Protein AF-U6Q3K2-F1 (afdb_monomer)

pLDDT: mean 89.92, std 9.71, range [46.59, 98.62]

Secondary structure (DSSP, 8-state):
---S----GGG----S-HHHHTS-HHHHHHHHS---TTS-HHHHHHHHHHHHHHSTT-HHHHHHHHHHHHHHHHHHHTTPPPPSHHHHHHHHHHHHHH-GGGHHHHHHHHHHHHTTSS--HHHHHHHHHHHTTSTTTHHHHHHHHHHTGGGGGG----SHHHHTTT-----S--TT---HHHHHHHHHS-SS-HHHHHHS-SSPPHHHH-TT--

Foldseek 3Di:
DPDPPDPPCVLDDDDPCPPVNVDDPLRVVLVPDPPDPPDALLVLLVVLLVSCVVAAQDPSSLVSLLVSLVVLVVCVVVVHDRPPLLSLLVSLLVSCLRHVNNLQSSLLSNLSSLVNDPDSVVVLVVSQVRQVPRVVSLSNLVSNCLLCVVPCVVDDDPRPVSCLLPDQDDPDDPVVPPDPVVVVCSSPDDPDDNVVSVPDDSNDDSVNRDVPPD

Solvent-accessible surface area (backbone atoms only — not comparable to full-atom values): 13110 Å² total; per-residue (Å²): 133,82,75,89,76,69,78,62,62,91,78,63,78,92,65,91,57,55,71,66,69,72,46,56,67,56,51,54,56,55,69,72,48,83,88,58,83,88,56,53,68,64,60,53,52,50,53,50,43,55,46,38,71,76,34,58,68,36,69,48,48,48,54,54,47,51,55,48,37,55,48,52,51,56,34,52,78,67,74,46,86,81,73,65,49,70,60,46,41,51,52,37,46,55,46,26,67,73,15,74,79,39,33,59,54,30,42,26,41,38,24,57,44,42,72,73,42,98,73,38,63,70,59,48,52,52,50,48,63,58,45,66,69,42,82,86,26,50,71,52,46,50,46,47,49,57,42,39,54,91,54,48,90,82,57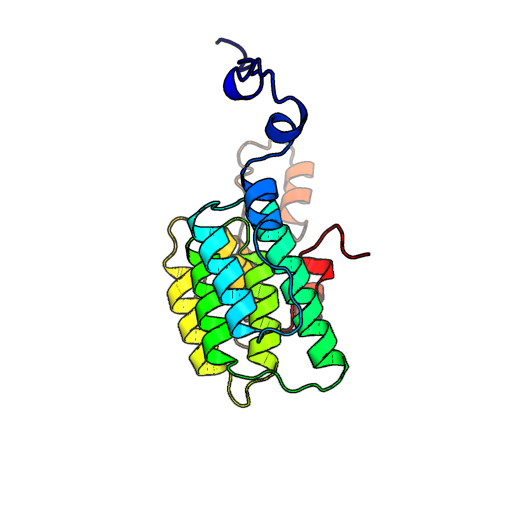,87,73,86,38,71,80,61,44,50,82,83,41,98,70,83,90,70,91,60,89,85,60,85,49,66,70,59,52,51,50,64,72,68,53,77,89,68,56,63,76,62,57,70,71,54,61,50,52,50,57,66,68,82,66,35,96,79,68,123

Sequence (214 aa):
MPFGFKLNASKTKGSQDVITQSIKKDKLAWLAIPQNNRISLQKQLLLIRQHSINYANSGSLNTALNKFDKQIERIRNKQGKVRNIEQLISIATDIAYHNPRVIPVCCAIISKLLSELDDSRHMSLLVYSKLSRISNSGFAQIWLQRMLKDNLSEFKFSEKICELNNSQISLWNYDWVNSQDMLNILKNTSIFLQAEFDRLDNIIPNNEIDPFDY

Structure (mmCIF, N/CA/C/O backbone):
data_AF-U6Q3K2-F1
#
_entry.id   AF-U6Q3K2-F1
#
loop_
_atom_site.group_PDB
_atom_site.id
_atom_site.type_symbol
_atom_site.label_atom_id
_atom_site.label_alt_id
_atom_site.label_comp_id
_atom_site.label_asym_id
_atom_site.label_entity_id
_atom_site.label_seq_id
_atom_site.pdbx_PDB_ins_code
_atom_site.Cartn_x
_atom_site.Cartn_y
_atom_site.Cartn_z
_atom_site.occupancy
_atom_site.B_iso_or_equiv
_atom_site.auth_seq_id
_atom_site.auth_comp_id
_atom_site.auth_asym_id
_atom_site.auth_atom_id
_atom_site.pdbx_PDB_model_num
ATOM 1 N N . MET A 1 1 ? -36.568 14.743 -9.889 1.00 46.59 1 MET A N 1
ATOM 2 C CA . MET A 1 1 ? -35.263 14.087 -9.652 1.00 46.59 1 MET A CA 1
ATOM 3 C C . MET A 1 1 ? -34.983 13.163 -10.829 1.00 46.59 1 MET A C 1
ATOM 5 O O . MET A 1 1 ? -35.658 12.146 -10.927 1.00 46.59 1 MET A O 1
ATOM 9 N N . PRO A 1 2 ? -34.100 13.517 -11.777 1.00 52.22 2 PRO A N 1
ATOM 10 C CA . PRO A 1 2 ? -33.770 12.610 -12.866 1.00 52.22 2 PRO A CA 1
ATOM 11 C C . PRO A 1 2 ? -32.926 11.472 -12.287 1.00 52.22 2 PRO A C 1
ATOM 13 O O . PRO A 1 2 ? -31.841 11.708 -11.758 1.00 52.22 2 PRO A O 1
ATOM 16 N N . PHE A 1 3 ? -33.458 10.250 -12.332 1.00 56.41 3 PHE A N 1
ATOM 17 C CA . PHE A 1 3 ? -32.734 9.031 -11.983 1.00 56.41 3 PHE A CA 1
ATOM 18 C C . PHE A 1 3 ? -31.392 9.032 -12.727 1.00 56.41 3 PHE A C 1
ATOM 20 O O . PHE A 1 3 ? -31.366 9.267 -13.933 1.00 56.41 3 PHE A O 1
ATOM 27 N N . GLY A 1 4 ? -30.281 8.837 -12.013 1.00 58.09 4 GLY A N 1
ATOM 28 C CA . GLY A 1 4 ? -28.898 9.011 -12.481 1.00 58.09 4 GLY A CA 1
ATOM 29 C C . GLY A 1 4 ? -28.421 8.070 -13.600 1.00 58.09 4 GLY A C 1
ATOM 30 O O . GLY A 1 4 ? -27.240 7.744 -13.663 1.00 58.09 4 GLY A O 1
ATOM 31 N N . PHE A 1 5 ? -29.297 7.647 -14.506 1.00 62.12 5 PHE A N 1
ATOM 32 C CA . PHE A 1 5 ? -29.008 6.854 -15.694 1.00 62.12 5 PHE A CA 1
ATOM 33 C C . PHE A 1 5 ? -28.502 7.733 -16.846 1.00 62.12 5 PHE A C 1
ATOM 35 O O . PHE A 1 5 ? -29.059 7.740 -17.943 1.00 62.12 5 PHE A O 1
ATOM 42 N N . LYS A 1 6 ? -27.425 8.495 -16.625 1.00 63.50 6 LYS A N 1
ATOM 43 C CA . LYS A 1 6 ? -26.702 9.089 -17.757 1.00 63.50 6 LYS A CA 1
ATOM 44 C C . LYS A 1 6 ? -25.930 7.976 -18.459 1.00 63.50 6 LYS A C 1
ATOM 46 O O . LYS A 1 6 ? -24.926 7.492 -17.934 1.00 63.50 6 LYS A O 1
ATOM 51 N N . LEU A 1 7 ? -26.383 7.589 -19.655 1.00 61.28 7 LEU A N 1
ATOM 52 C CA . LEU A 1 7 ? -25.559 6.835 -20.598 1.00 61.28 7 LEU A CA 1
ATOM 53 C C . LEU A 1 7 ? -24.245 7.596 -20.756 1.00 61.28 7 LEU A C 1
ATOM 55 O O . LEU A 1 7 ? -24.216 8.752 -21.180 1.00 61.28 7 LEU A O 1
ATOM 59 N N . ASN A 1 8 ? -23.154 6.975 -20.322 1.00 59.59 8 ASN A N 1
ATOM 60 C CA . ASN A 1 8 ? -21.868 7.639 -20.314 1.00 59.59 8 ASN A CA 1
ATOM 61 C C . ASN A 1 8 ? -21.342 7.664 -21.752 1.00 59.59 8 ASN A C 1
ATOM 63 O O . ASN A 1 8 ? -20.652 6.738 -22.165 1.00 59.59 8 ASN A O 1
ATOM 67 N N . ALA A 1 9 ? -21.687 8.707 -22.514 1.00 64.06 9 ALA A N 1
ATOM 68 C CA . ALA A 1 9 ? -21.318 8.864 -23.925 1.00 64.06 9 ALA A CA 1
ATOM 69 C C . ALA A 1 9 ? -19.798 8.775 -24.161 1.00 64.06 9 ALA A C 1
ATOM 71 O O . ALA A 1 9 ? -19.354 8.430 -25.248 1.00 64.06 9 ALA A O 1
ATOM 72 N N . SER A 1 10 ? -18.979 8.986 -23.122 1.00 64.75 10 SER A N 1
ATOM 73 C CA . SER A 1 10 ? -17.532 8.748 -23.182 1.00 64.75 10 SER A CA 1
ATOM 74 C C . SER A 1 10 ? -17.140 7.273 -23.397 1.00 64.75 10 SER A C 1
ATOM 76 O O . SER A 1 10 ? -16.013 7.012 -23.823 1.00 64.75 10 SER A O 1
ATOM 78 N N . LYS A 1 11 ? -18.056 6.325 -23.138 1.00 60.66 11 LYS A N 1
ATOM 79 C CA . LYS A 1 11 ? -17.895 4.876 -23.350 1.00 60.66 11 LYS A CA 1
ATOM 80 C C . LYS A 1 11 ? -18.354 4.398 -24.732 1.00 60.66 11 LYS A C 1
ATOM 82 O O . LYS A 1 11 ? -18.074 3.253 -25.070 1.00 60.66 11 LYS A O 1
ATOM 87 N N . THR A 1 12 ? -19.011 5.245 -25.526 1.00 67.19 12 THR A N 1
ATOM 88 C CA . THR A 1 12 ? -19.492 4.897 -26.870 1.00 67.19 12 THR A CA 1
ATOM 89 C C . THR A 1 12 ? -18.794 5.792 -27.884 1.00 67.19 12 THR A C 1
ATOM 91 O O . THR A 1 12 ? -19.098 6.976 -27.988 1.00 67.19 12 THR A O 1
ATOM 94 N N . LYS A 1 13 ? -17.824 5.244 -28.620 1.00 68.75 13 LYS A N 1
ATOM 95 C CA . LYS A 1 13 ? -17.092 5.971 -29.663 1.00 68.75 13 LYS A CA 1
ATOM 96 C C . LYS A 1 13 ? -17.096 5.152 -30.944 1.00 68.75 13 LYS A C 1
ATOM 98 O O . LYS A 1 13 ? -16.733 3.981 -30.915 1.00 68.75 13 LYS A O 1
ATOM 103 N N . GLY A 1 14 ? -17.488 5.772 -32.054 1.00 76.75 14 GLY A N 1
ATOM 104 C CA . GLY A 1 14 ? -17.249 5.210 -33.379 1.00 76.75 14 GLY A CA 1
ATOM 105 C C . GLY A 1 14 ? -15.763 5.320 -33.710 1.00 76.75 14 GLY A C 1
ATOM 106 O O . GLY A 1 14 ? -15.162 6.377 -33.518 1.00 76.75 14 GLY A O 1
ATOM 107 N N . SER A 1 15 ? -15.155 4.234 -34.172 1.00 80.25 15 SER A N 1
ATOM 108 C CA . SER A 1 15 ? -13.781 4.246 -34.663 1.00 80.25 15 SER A CA 1
ATOM 109 C C . SER A 1 15 ? -13.602 3.198 -35.745 1.00 80.25 15 SER A C 1
ATOM 111 O O . SER A 1 15 ? -14.213 2.135 -35.677 1.00 80.25 15 SER A O 1
ATOM 113 N N . GLN A 1 16 ? -12.753 3.501 -36.724 1.00 88.12 16 GLN A N 1
ATOM 114 C CA . GLN A 1 16 ? -12.320 2.516 -37.712 1.00 88.12 16 GLN A CA 1
ATOM 115 C C . GLN A 1 16 ? -11.230 1.588 -37.157 1.00 88.12 16 GLN A C 1
ATOM 117 O O . GLN A 1 16 ? -11.117 0.449 -37.597 1.00 88.12 16 GLN A O 1
ATOM 122 N N . ASP A 1 17 ? -10.487 2.030 -36.135 1.00 88.50 17 ASP A N 1
ATOM 123 C CA . ASP A 1 17 ? -9.534 1.193 -35.405 1.00 88.50 17 ASP A CA 1
ATOM 124 C C . ASP A 1 17 ? -10.210 0.568 -34.178 1.00 88.50 17 ASP A C 1
ATOM 126 O O . ASP A 1 17 ? -10.044 0.993 -33.029 1.00 88.50 17 ASP A O 1
ATOM 130 N N . VAL A 1 18 ? -11.037 -0.443 -34.449 1.00 89.19 18 VAL A N 1
ATOM 131 C CA . VAL A 1 18 ? -11.809 -1.152 -33.421 1.00 89.19 18 VAL A CA 1
ATOM 132 C C . VAL A 1 18 ? -10.886 -1.860 -32.426 1.00 89.19 18 VAL A C 1
ATOM 134 O O . VAL A 1 18 ? -11.195 -1.903 -31.236 1.00 89.19 18 VAL A O 1
ATOM 137 N N . ILE A 1 19 ? -9.737 -2.373 -32.877 1.00 89.75 19 ILE A N 1
ATOM 138 C CA . ILE A 1 19 ? -8.806 -3.137 -32.036 1.00 89.75 19 ILE A CA 1
ATOM 139 C C . ILE A 1 19 ? -8.187 -2.224 -30.975 1.00 89.75 19 ILE A C 1
ATOM 141 O O . ILE A 1 19 ? -8.342 -2.483 -29.780 1.00 89.75 19 ILE A O 1
ATOM 145 N N . THR A 1 20 ? -7.544 -1.126 -31.382 1.00 89.56 20 THR A N 1
ATOM 146 C CA . THR A 1 20 ? -6.880 -0.208 -30.445 1.00 89.56 20 THR A CA 1
ATO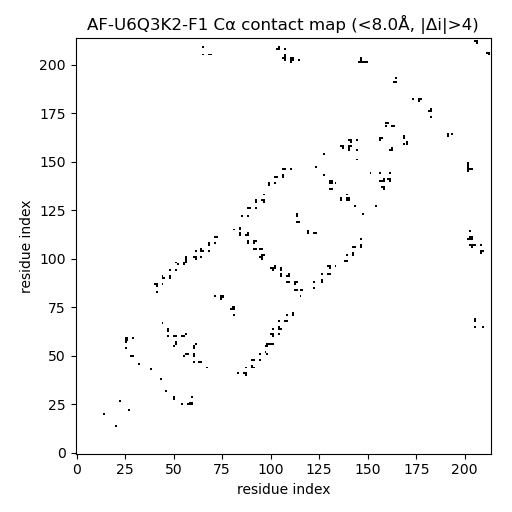M 147 C C . THR A 1 20 ? -7.882 0.444 -29.498 1.00 89.56 20 THR A C 1
ATOM 149 O O . THR A 1 20 ? -7.628 0.535 -28.297 1.00 89.56 20 THR A O 1
ATOM 152 N N . GLN A 1 21 ? -9.047 0.868 -30.003 1.00 87.19 21 GLN A N 1
ATOM 153 C CA . GLN A 1 21 ? -10.062 1.534 -29.176 1.00 87.19 21 GLN A CA 1
ATOM 154 C C . GLN A 1 21 ? -10.772 0.590 -28.199 1.00 87.19 21 GLN A C 1
ATOM 156 O O . GLN A 1 21 ? -11.330 1.055 -27.204 1.00 87.19 21 GLN A O 1
ATOM 161 N N . SER A 1 22 ? -10.719 -0.725 -28.434 1.00 88.75 22 SER A N 1
ATOM 162 C CA . SER A 1 22 ? -11.220 -1.727 -27.484 1.00 88.75 22 SER A CA 1
ATOM 163 C C . SER A 1 22 ? -10.311 -1.887 -26.258 1.00 88.75 22 SER A C 1
ATOM 165 O O . SER A 1 22 ? -10.727 -2.444 -25.239 1.00 88.75 22 SER A O 1
ATOM 167 N N . ILE A 1 23 ? -9.078 -1.376 -26.315 1.00 90.81 23 ILE A N 1
ATOM 168 C CA . ILE A 1 23 ? -8.112 -1.433 -25.218 1.00 90.81 23 ILE A CA 1
ATOM 169 C C . ILE A 1 23 ? -8.098 -0.089 -24.486 1.00 90.81 23 ILE A C 1
ATOM 171 O O . ILE A 1 23 ? -7.955 0.983 -25.071 1.00 90.81 23 ILE A O 1
ATOM 175 N N . LYS A 1 24 ? -8.206 -0.127 -23.153 1.00 90.19 24 LYS A N 1
ATOM 176 C CA . LYS A 1 24 ? -8.068 1.092 -22.345 1.00 90.19 24 LYS A CA 1
ATOM 177 C C . LYS A 1 24 ? -6.664 1.681 -22.510 1.00 90.19 24 LYS A C 1
ATOM 179 O O . LYS A 1 24 ? -5.676 0.949 -22.474 1.00 90.19 24 LYS A O 1
ATOM 184 N N . LYS A 1 25 ? -6.579 3.010 -22.609 1.00 92.88 25 LYS A N 1
ATOM 185 C CA . LYS A 1 25 ? -5.318 3.743 -22.825 1.00 92.88 25 LYS A CA 1
ATOM 186 C C . LYS A 1 25 ? -4.221 3.375 -21.823 1.00 92.88 25 LYS A C 1
ATOM 188 O O . LYS A 1 25 ? -3.075 3.209 -22.219 1.00 92.88 25 LYS A O 1
ATOM 193 N N . ASP A 1 26 ? -4.579 3.202 -20.552 1.00 94.31 26 ASP A N 1
ATOM 194 C CA . ASP A 1 26 ? -3.638 2.837 -19.491 1.00 94.31 26 ASP A CA 1
ATOM 195 C C . ASP A 1 26 ? -3.025 1.448 -19.725 1.00 94.31 26 ASP A C 1
ATOM 197 O O . ASP A 1 26 ? -1.819 1.261 -19.592 1.00 94.31 26 ASP A O 1
ATOM 201 N N . LYS A 1 27 ? -3.839 0.481 -20.163 1.00 94.94 27 LYS A N 1
ATOM 202 C CA . LYS A 1 27 ? -3.367 -0.864 -20.505 1.00 94.94 27 LYS A CA 1
ATOM 203 C C . LYS A 1 27 ? -2.462 -0.843 -21.732 1.00 94.94 27 LYS A C 1
ATOM 205 O O . LYS A 1 27 ? -1.418 -1.484 -21.713 1.00 94.94 27 LYS A O 1
ATOM 210 N N . LEU A 1 28 ? -2.840 -0.096 -22.770 1.00 94.19 28 LEU A N 1
ATOM 211 C CA . LEU A 1 28 ? -2.032 0.035 -23.983 1.00 94.19 28 LEU A CA 1
ATOM 212 C C . LEU A 1 28 ? -0.671 0.671 -23.679 1.00 94.19 28 LEU A C 1
ATOM 214 O O . LEU A 1 28 ? 0.358 0.149 -24.097 1.00 94.19 28 LEU A O 1
ATOM 218 N N . ALA A 1 29 ? -0.648 1.750 -22.896 1.00 95.06 29 ALA A N 1
ATOM 219 C CA . ALA A 1 29 ? 0.599 2.390 -22.492 1.00 95.06 29 ALA A CA 1
ATOM 220 C C . ALA A 1 29 ? 1.493 1.458 -21.664 1.00 95.06 29 ALA A C 1
ATOM 222 O O . ALA A 1 29 ? 2.700 1.418 -21.885 1.00 95.06 29 ALA A O 1
ATOM 223 N N . TRP A 1 30 ? 0.909 0.664 -20.761 1.00 94.88 30 TRP A N 1
ATOM 224 C CA . TRP A 1 30 ? 1.668 -0.322 -19.994 1.00 94.88 30 TRP A CA 1
ATOM 225 C C . TRP A 1 30 ? 2.256 -1.436 -20.875 1.00 94.88 30 TRP A C 1
ATOM 227 O O . TRP A 1 30 ? 3.389 -1.859 -20.650 1.00 94.88 30 TRP A O 1
ATOM 237 N N . LEU A 1 31 ? 1.528 -1.874 -21.911 1.00 92.50 31 LEU A N 1
ATOM 238 C CA . LEU A 1 31 ? 2.019 -2.851 -22.894 1.00 92.50 31 LEU A CA 1
ATOM 239 C C . LEU A 1 31 ? 3.222 -2.333 -23.692 1.00 92.50 31 LEU A C 1
ATOM 241 O O . LEU A 1 31 ? 4.094 -3.120 -24.051 1.00 92.50 31 LEU A O 1
ATOM 245 N N . ALA A 1 32 ? 3.287 -1.025 -23.951 1.00 90.38 32 ALA A N 1
ATOM 246 C CA . ALA A 1 32 ? 4.405 -0.409 -24.664 1.00 90.38 32 ALA A CA 1
ATOM 247 C C . ALA A 1 32 ? 5.695 -0.330 -23.822 1.00 90.38 32 ALA A C 1
ATOM 249 O O . ALA A 1 32 ? 6.781 -0.156 -24.375 1.00 90.38 32 ALA A O 1
ATOM 250 N N . ILE A 1 33 ? 5.602 -0.454 -22.493 1.00 88.25 33 ILE A N 1
ATOM 251 C CA . ILE A 1 33 ? 6.763 -0.412 -21.598 1.00 88.25 33 ILE A CA 1
ATOM 252 C C . ILE A 1 33 ? 7.464 -1.780 -21.610 1.00 88.25 33 ILE A C 1
ATOM 254 O O . ILE A 1 33 ? 6.829 -2.786 -21.281 1.00 88.25 33 ILE A O 1
ATOM 258 N N . PRO A 1 34 ? 8.778 -1.852 -21.915 1.00 82.12 34 PRO A N 1
ATOM 259 C CA . PRO A 1 34 ? 9.512 -3.113 -21.933 1.00 82.12 34 PRO A CA 1
ATOM 260 C C . PRO A 1 34 ? 9.483 -3.823 -20.573 1.00 82.12 34 PRO A C 1
ATOM 262 O O . PRO A 1 34 ? 10.133 -3.401 -19.616 1.00 82.12 34 PRO A O 1
ATOM 265 N N . GLN A 1 35 ? 8.779 -4.953 -20.504 1.00 75.56 35 GLN A N 1
ATOM 266 C CA . GLN A 1 35 ? 8.650 -5.791 -19.305 1.00 75.56 35 GLN A CA 1
ATOM 267 C C . GLN A 1 35 ? 9.874 -6.709 -19.121 1.00 75.56 35 GLN A C 1
ATOM 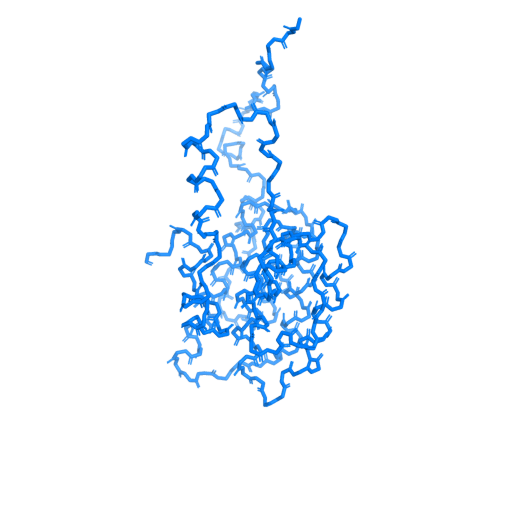269 O O . GLN A 1 35 ? 9.748 -7.921 -18.949 1.00 75.56 35 GLN A O 1
ATOM 274 N N . ASN A 1 36 ? 11.081 -6.149 -19.239 1.00 75.88 36 ASN A N 1
ATOM 275 C CA . ASN A 1 36 ? 12.321 -6.916 -19.226 1.00 75.88 36 ASN A CA 1
ATOM 276 C C . ASN A 1 36 ? 12.812 -7.166 -17.792 1.00 75.88 36 ASN A C 1
ATOM 278 O O . ASN A 1 36 ? 13.333 -6.263 -17.139 1.00 75.88 36 ASN A O 1
ATOM 282 N N . ASN A 1 37 ? 12.749 -8.422 -17.347 1.00 70.75 37 ASN A N 1
ATOM 283 C CA . ASN A 1 37 ? 13.217 -8.840 -16.020 1.00 70.75 37 ASN A CA 1
ATOM 284 C C . ASN A 1 37 ? 14.739 -8.684 -15.812 1.00 70.75 37 ASN A C 1
ATOM 286 O O . ASN A 1 37 ? 15.212 -8.847 -14.693 1.00 70.75 37 ASN A O 1
ATOM 290 N N . ARG A 1 38 ? 15.520 -8.368 -16.859 1.00 81.19 38 ARG A N 1
ATOM 291 C CA . ARG A 1 38 ? 16.973 -8.125 -16.762 1.00 81.19 38 ARG A CA 1
ATOM 292 C C . ARG A 1 38 ? 17.330 -6.748 -16.196 1.00 81.19 38 ARG A C 1
ATOM 294 O O . ARG A 1 38 ? 18.504 -6.492 -15.944 1.00 81.19 38 ARG A O 1
ATOM 301 N N . ILE A 1 39 ? 16.363 -5.844 -16.032 1.00 89.88 39 ILE A N 1
ATOM 302 C CA . ILE A 1 39 ? 16.615 -4.524 -15.439 1.00 89.88 39 ILE A CA 1
ATOM 303 C C . ILE A 1 39 ? 16.467 -4.570 -13.913 1.00 89.88 39 ILE A C 1
ATOM 305 O O . ILE A 1 39 ? 15.692 -5.368 -13.389 1.00 89.88 39 ILE A O 1
ATOM 309 N N . SER A 1 40 ? 17.191 -3.702 -13.199 1.00 93.00 40 SER A N 1
ATOM 310 C CA . SER A 1 40 ? 17.171 -3.6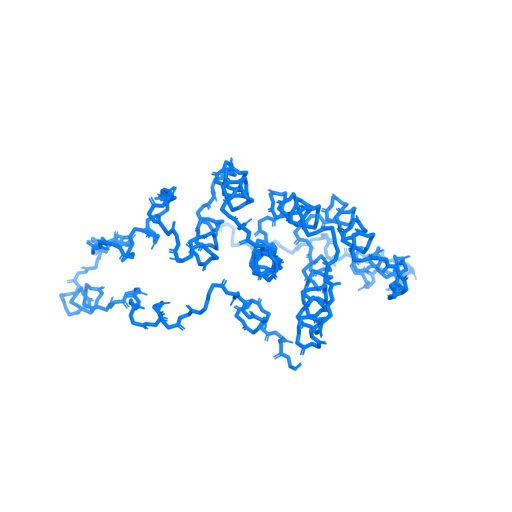55 -11.730 1.00 93.00 40 SER A CA 1
ATOM 311 C C . SER A 1 40 ? 15.783 -3.328 -11.168 1.00 93.00 40 SER A C 1
ATOM 313 O O . SER A 1 40 ? 15.019 -2.595 -11.797 1.00 93.00 40 SER A O 1
ATOM 315 N N . LEU A 1 41 ? 15.487 -3.799 -9.949 1.00 95.12 41 LEU A N 1
ATOM 316 C CA . LEU A 1 41 ? 14.234 -3.500 -9.234 1.00 95.12 41 LEU A CA 1
ATOM 317 C C . LEU A 1 41 ? 13.943 -1.996 -9.186 1.00 95.12 41 LEU A C 1
ATOM 319 O O . LEU A 1 41 ? 12.827 -1.570 -9.455 1.00 95.12 41 LEU A O 1
ATOM 323 N N . GLN A 1 42 ? 14.971 -1.183 -8.931 1.00 95.69 42 GLN A N 1
ATOM 324 C CA . GLN A 1 42 ? 14.850 0.273 -8.919 1.00 95.69 42 GLN A CA 1
ATOM 325 C C . GLN A 1 42 ? 14.394 0.819 -10.277 1.00 95.69 42 GLN A C 1
ATOM 327 O O . GLN A 1 42 ? 13.492 1.649 -10.331 1.00 95.69 42 GLN A O 1
ATOM 332 N N . LYS A 1 43 ? 14.971 0.336 -11.386 1.00 94.88 43 LYS A N 1
ATOM 333 C CA . LYS A 1 43 ? 14.567 0.768 -12.730 1.00 94.88 43 LYS A CA 1
ATOM 334 C C . LYS A 1 43 ? 13.148 0.304 -13.064 1.00 94.88 43 LYS A C 1
ATOM 336 O O . LYS A 1 43 ? 12.395 1.076 -13.646 1.00 94.88 43 LYS A O 1
ATOM 341 N N . GLN A 1 44 ? 12.772 -0.916 -12.672 1.00 95.44 44 GLN A N 1
ATOM 342 C CA . GLN A 1 44 ? 11.400 -1.415 -12.827 1.00 95.44 44 GLN A CA 1
ATOM 343 C C . GLN A 1 44 ? 10.409 -0.517 -12.081 1.00 95.44 44 GLN A C 1
ATOM 345 O O . GLN A 1 44 ? 9.442 -0.041 -12.671 1.00 95.44 44 GLN A O 1
ATOM 350 N N . LEU A 1 45 ? 10.686 -0.212 -10.812 1.00 96.94 45 LEU A N 1
ATOM 351 C CA . LEU A 1 45 ? 9.807 0.607 -9.988 1.00 96.94 45 LEU A CA 1
ATOM 352 C C . LEU A 1 45 ? 9.738 2.067 -10.473 1.00 96.94 45 LEU A C 1
ATOM 354 O O . LEU A 1 45 ? 8.671 2.671 -10.428 1.00 96.94 45 LEU A O 1
ATOM 358 N N . LEU A 1 46 ? 10.825 2.621 -11.027 1.00 97.12 46 LEU A N 1
ATOM 359 C CA . LEU A 1 46 ? 10.812 3.933 -11.691 1.00 97.12 46 LEU A CA 1
ATOM 360 C C . LEU A 1 46 ? 9.927 3.954 -12.947 1.00 97.12 46 LEU A C 1
ATOM 362 O O . LEU A 1 46 ? 9.231 4.942 -13.178 1.00 97.12 46 LEU A O 1
ATOM 366 N N . LEU A 1 47 ? 9.906 2.878 -13.741 1.00 96.31 47 LEU A N 1
ATOM 367 C CA . LEU A 1 47 ? 8.984 2.761 -14.878 1.00 96.31 47 LEU A CA 1
ATOM 368 C C . LEU A 1 47 ? 7.526 2.698 -14.405 1.00 96.31 47 LEU A C 1
ATOM 370 O O . LEU A 1 47 ? 6.667 3.366 -14.981 1.00 96.31 47 LEU A O 1
ATOM 374 N N . ILE A 1 48 ? 7.254 1.953 -13.327 1.00 97.31 48 ILE A N 1
ATOM 375 C CA . ILE A 1 48 ? 5.927 1.910 -12.694 1.00 97.31 48 ILE A CA 1
ATOM 376 C C . ILE A 1 48 ? 5.531 3.302 -12.188 1.00 97.31 48 ILE A C 1
ATOM 378 O O . ILE A 1 48 ? 4.408 3.741 -12.425 1.00 97.31 48 ILE A O 1
ATOM 382 N N . ARG A 1 49 ? 6.454 4.033 -11.554 1.00 97.88 49 ARG A N 1
ATOM 383 C CA . ARG A 1 49 ? 6.235 5.416 -11.116 1.00 97.88 49 ARG A CA 1
ATOM 384 C C . ARG A 1 49 ? 5.916 6.345 -12.287 1.00 97.88 49 ARG A C 1
ATOM 386 O O . ARG A 1 49 ? 4.984 7.135 -12.208 1.00 97.88 49 ARG A O 1
ATOM 393 N N . GLN A 1 50 ? 6.649 6.257 -13.395 1.00 97.38 50 GLN A N 1
ATOM 394 C CA . GLN A 1 50 ? 6.343 7.076 -14.569 1.00 97.38 50 GLN A CA 1
ATOM 395 C C . GLN A 1 50 ? 4.947 6.759 -15.127 1.00 97.38 50 GLN A C 1
ATOM 397 O O . GLN A 1 50 ? 4.212 7.663 -15.529 1.00 97.38 50 GLN A O 1
ATOM 402 N N . HIS A 1 51 ? 4.558 5.482 -15.117 1.00 97.44 51 HIS A N 1
ATOM 403 C CA . HIS A 1 51 ? 3.210 5.064 -15.492 1.00 97.44 51 HIS A CA 1
ATOM 404 C C . HIS A 1 51 ? 2.145 5.596 -14.526 1.00 97.44 51 HIS A C 1
ATOM 406 O O . HIS A 1 51 ? 1.089 6.028 -14.980 1.00 97.44 51 HIS A O 1
ATOM 412 N N . SER A 1 52 ? 2.423 5.632 -13.217 1.00 97.56 52 SER A N 1
ATOM 413 C CA . SER A 1 52 ? 1.490 6.154 -12.208 1.00 97.56 52 SER A CA 1
ATOM 414 C C . SER A 1 52 ? 1.224 7.651 -12.363 1.00 97.56 52 SER A C 1
ATOM 416 O O . SER A 1 52 ? 0.100 8.090 -12.141 1.00 97.56 52 SER A O 1
ATOM 418 N N . ILE A 1 53 ? 2.221 8.418 -12.812 1.00 97.50 53 ILE A N 1
ATOM 419 C CA . ILE A 1 53 ? 2.069 9.844 -13.136 1.00 97.50 53 ILE A CA 1
ATOM 420 C C . ILE A 1 53 ? 1.153 10.025 -14.351 1.00 97.50 53 ILE A C 1
ATOM 422 O O . ILE A 1 53 ? 0.257 10.865 -14.338 1.00 97.50 53 ILE A O 1
ATOM 426 N N . ASN A 1 54 ? 1.351 9.220 -15.397 1.00 96.94 54 ASN A N 1
ATOM 427 C CA . ASN A 1 54 ? 0.590 9.337 -16.642 1.00 96.94 54 ASN A CA 1
ATOM 428 C C . ASN A 1 54 ? -0.842 8.779 -16.522 1.00 96.94 54 ASN A C 1
ATOM 430 O O . ASN A 1 54 ? -1.759 9.264 -17.185 1.00 96.94 54 ASN A O 1
ATOM 434 N N . TYR A 1 55 ? -1.033 7.749 -15.694 1.00 96.44 55 TYR A N 1
ATOM 435 C CA . TYR A 1 55 ? -2.281 7.001 -15.538 1.00 96.44 55 TYR A CA 1
ATOM 436 C C . TYR A 1 55 ? -2.590 6.755 -14.057 1.00 96.44 55 TYR A C 1
ATOM 438 O O . TYR A 1 55 ? -2.598 5.612 -13.579 1.00 96.44 55 TYR A O 1
ATOM 446 N N . ALA A 1 56 ? -2.866 7.842 -13.337 1.00 95.12 56 ALA A N 1
ATOM 447 C CA . ALA A 1 56 ? -3.134 7.810 -11.906 1.00 95.12 56 ALA A CA 1
ATOM 448 C C . ALA A 1 56 ? -4.349 6.936 -11.543 1.00 95.12 56 ALA A C 1
ATOM 450 O O . ALA A 1 56 ? -5.362 6.923 -12.247 1.00 95.12 56 ALA A O 1
ATOM 451 N N . ASN A 1 57 ? -4.251 6.200 -10.431 1.00 92.50 57 ASN A N 1
ATOM 452 C CA . ASN A 1 57 ? -5.286 5.288 -9.912 1.00 92.50 57 ASN A CA 1
ATOM 453 C C . ASN A 1 57 ? -5.831 4.272 -10.947 1.00 92.50 57 ASN A C 1
ATOM 455 O O . ASN A 1 57 ? -6.957 3.769 -10.821 1.00 92.50 57 ASN A O 1
ATOM 459 N N . SER A 1 58 ? -5.047 3.970 -11.987 1.00 95.19 58 SER A N 1
ATOM 460 C CA . SER A 1 58 ? -5.435 3.052 -13.055 1.00 95.19 58 SER A CA 1
ATOM 461 C C . SER A 1 58 ? -5.358 1.586 -12.622 1.00 95.19 58 SER A C 1
ATOM 463 O O . SER A 1 58 ? -4.647 1.213 -11.688 1.00 95.19 58 SER A O 1
ATOM 465 N N . GLY A 1 59 ? -6.105 0.725 -13.318 1.00 93.62 59 GLY A N 1
ATOM 466 C CA . GLY A 1 59 ? -6.052 -0.717 -13.069 1.00 93.62 59 GLY A CA 1
ATOM 467 C C . GLY A 1 59 ? -4.712 -1.322 -13.487 1.00 93.62 59 GLY A C 1
ATOM 468 O O . GLY A 1 59 ? -4.187 -2.173 -12.778 1.00 93.62 59 GLY A O 1
ATOM 469 N N . SER A 1 60 ? -4.135 -0.846 -14.597 1.00 95.38 60 SER A N 1
ATOM 470 C CA . SER A 1 60 ? -2.805 -1.277 -15.052 1.00 95.38 60 SER A CA 1
ATOM 471 C C . SER A 1 60 ? -1.699 -0.952 -14.045 1.00 95.38 60 SER A C 1
ATOM 473 O O . SER A 1 60 ? -0.813 -1.783 -13.858 1.00 95.38 60 SER A O 1
ATOM 475 N N . LEU A 1 61 ? -1.779 0.186 -13.343 1.00 97.12 61 LEU A N 1
ATOM 476 C CA . LEU A 1 61 ? -0.858 0.509 -12.250 1.00 97.12 61 LEU A CA 1
ATOM 477 C C . LEU A 1 61 ? -0.940 -0.519 -11.113 1.00 97.12 61 LEU A C 1
ATOM 479 O O . LEU A 1 61 ? 0.091 -1.023 -10.675 1.00 97.12 61 LEU A O 1
ATOM 483 N N . ASN A 1 62 ? -2.153 -0.866 -10.668 1.00 95.81 62 ASN A N 1
ATOM 484 C CA . ASN A 1 62 ? -2.341 -1.860 -9.608 1.00 95.81 62 ASN A CA 1
ATOM 485 C C . ASN A 1 62 ? -1.780 -3.231 -10.015 1.00 95.81 62 ASN A C 1
ATOM 487 O O . ASN A 1 62 ? -1.054 -3.860 -9.255 1.00 95.81 62 ASN A O 1
ATOM 491 N N . THR A 1 63 ? -2.048 -3.665 -11.252 1.00 94.50 63 THR A N 1
ATOM 492 C CA . THR A 1 63 ? -1.492 -4.912 -11.797 1.00 94.50 63 THR A CA 1
ATOM 493 C C . THR A 1 63 ? 0.038 -4.885 -11.852 1.00 94.50 63 THR A C 1
ATOM 495 O O . THR A 1 63 ? 0.681 -5.880 -11.519 1.00 94.50 63 THR A O 1
ATOM 498 N N . ALA A 1 64 ? 0.635 -3.761 -12.259 1.00 95.44 64 ALA A N 1
ATOM 499 C CA . ALA A 1 64 ? 2.085 -3.606 -12.314 1.00 95.44 64 ALA A CA 1
ATOM 500 C C . ALA A 1 64 ? 2.728 -3.697 -10.920 1.00 95.44 64 ALA A C 1
ATOM 502 O O . ALA A 1 64 ? 3.727 -4.397 -10.753 1.00 95.44 64 ALA A O 1
ATOM 503 N N . LEU A 1 65 ? 2.127 -3.041 -9.922 1.00 97.19 65 LEU A N 1
ATOM 504 C CA . LEU A 1 65 ? 2.587 -3.080 -8.534 1.00 97.19 65 LEU A CA 1
ATOM 505 C C . LEU A 1 65 ? 2.412 -4.467 -7.908 1.00 97.19 65 LEU A C 1
ATOM 507 O O . LEU A 1 65 ? 3.368 -4.956 -7.322 1.00 97.19 65 LEU A O 1
ATOM 511 N N . ASN A 1 66 ? 1.277 -5.150 -8.105 1.00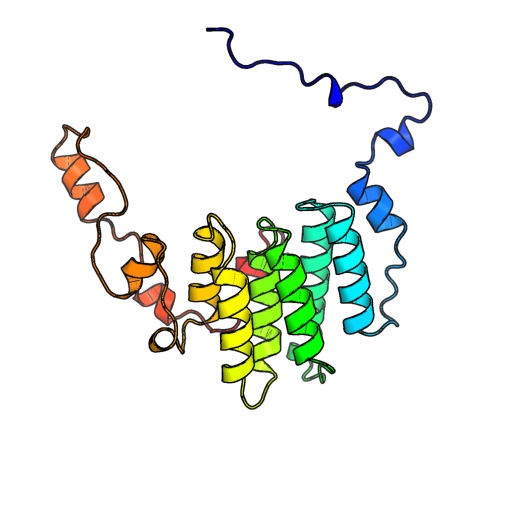 96.44 66 ASN A N 1
ATOM 512 C CA . ASN A 1 66 ? 1.089 -6.522 -7.607 1.00 96.44 66 ASN A CA 1
ATOM 513 C C . ASN A 1 66 ? 2.135 -7.478 -8.199 1.00 96.44 66 ASN A C 1
ATOM 515 O O . ASN A 1 66 ? 2.693 -8.319 -7.498 1.00 96.44 66 ASN A O 1
ATOM 519 N N . LYS A 1 67 ? 2.459 -7.339 -9.493 1.00 94.62 67 LYS A N 1
ATOM 520 C CA . LYS A 1 67 ? 3.518 -8.141 -10.125 1.00 94.62 67 LYS A CA 1
ATOM 521 C C . LYS A 1 67 ? 4.894 -7.850 -9.516 1.00 94.62 67 LYS A C 1
ATOM 523 O O . LYS A 1 67 ? 5.671 -8.785 -9.322 1.00 94.62 67 LYS A O 1
ATOM 528 N N . PHE A 1 68 ? 5.189 -6.579 -9.240 1.00 95.88 68 PHE A N 1
ATOM 529 C CA . PHE A 1 68 ? 6.427 -6.164 -8.583 1.00 95.88 68 PHE A CA 1
ATOM 530 C C . PHE A 1 68 ? 6.509 -6.694 -7.144 1.00 95.88 68 PHE A C 1
ATOM 532 O O . PHE A 1 68 ? 7.535 -7.240 -6.754 1.00 95.88 68 PHE A O 1
ATOM 539 N N . ASP A 1 69 ? 5.415 -6.626 -6.390 1.00 96.75 69 ASP A N 1
ATOM 540 C CA . ASP A 1 69 ? 5.313 -7.152 -5.029 1.00 96.75 69 ASP A CA 1
ATOM 541 C C . ASP A 1 69 ? 5.587 -8.666 -4.980 1.00 96.75 69 ASP A C 1
ATOM 543 O O . ASP A 1 69 ? 6.497 -9.109 -4.278 1.00 96.75 69 ASP A O 1
ATOM 547 N N . LYS A 1 70 ? 4.937 -9.449 -5.858 1.00 94.88 70 LYS A N 1
ATOM 548 C CA . LYS A 1 70 ? 5.209 -10.893 -6.025 1.00 94.88 70 LYS A CA 1
ATOM 549 C C . LYS A 1 70 ? 6.666 -11.175 -6.401 1.00 94.88 70 LYS A C 1
ATOM 551 O O . LYS A 1 70 ? 7.214 -12.229 -6.088 1.00 94.88 70 LYS A O 1
ATOM 556 N N . GLN A 1 71 ? 7.318 -10.277 -7.138 1.00 94.62 71 GLN A N 1
ATOM 557 C CA . GLN A 1 71 ? 8.733 -10.423 -7.477 1.00 94.62 71 GLN A CA 1
ATOM 558 C C . GLN A 1 71 ? 9.637 -10.182 -6.264 1.00 94.62 71 GLN A C 1
ATOM 560 O O . GLN A 1 71 ? 10.581 -10.951 -6.080 1.00 94.62 71 GLN A O 1
ATOM 565 N N . ILE A 1 72 ? 9.350 -9.168 -5.441 1.00 95.62 72 ILE A N 1
ATOM 566 C CA . ILE A 1 72 ? 10.058 -8.929 -4.176 1.00 95.62 72 ILE A CA 1
ATOM 567 C C . ILE A 1 72 ? 9.904 -10.140 -3.256 1.00 95.62 72 ILE A C 1
ATOM 569 O O . ILE A 1 72 ? 10.907 -10.674 -2.788 1.00 95.62 72 ILE A O 1
ATOM 573 N N . GLU A 1 73 ? 8.682 -10.637 -3.077 1.00 94.44 73 GLU A N 1
ATOM 574 C CA . GLU A 1 73 ? 8.405 -11.818 -2.257 1.00 94.44 73 GLU A CA 1
ATOM 575 C C . GLU A 1 73 ? 9.201 -13.050 -2.717 1.00 94.44 73 GLU A C 1
ATOM 577 O O . GLU A 1 73 ? 9.885 -13.690 -1.921 1.00 94.44 73 GLU A O 1
ATOM 582 N N . ARG A 1 74 ? 9.223 -13.338 -4.026 1.00 94.31 74 ARG A N 1
ATOM 583 C CA . ARG A 1 74 ? 10.023 -14.446 -4.581 1.00 94.31 74 ARG A CA 1
ATOM 584 C C . ARG A 1 74 ? 11.522 -14.299 -4.333 1.00 94.31 74 ARG A C 1
ATOM 586 O O . ARG A 1 74 ? 12.198 -15.313 -4.176 1.00 94.31 74 ARG A O 1
ATOM 593 N N . ILE A 1 75 ? 12.058 -13.078 -4.370 1.00 94.31 75 ILE A N 1
ATOM 594 C CA . ILE A 1 75 ? 13.478 -12.825 -4.083 1.00 94.31 75 ILE A CA 1
ATOM 595 C C . ILE A 1 75 ? 13.758 -13.124 -2.609 1.00 94.31 75 ILE A C 1
ATOM 597 O O . ILE A 1 75 ? 14.689 -13.874 -2.322 1.00 94.31 75 ILE A O 1
ATOM 601 N N . ARG A 1 76 ? 12.911 -12.622 -1.704 1.00 92.94 76 ARG A N 1
ATOM 602 C CA . ARG A 1 76 ? 13.020 -12.841 -0.255 1.00 92.94 76 ARG A CA 1
ATOM 603 C C . ARG A 1 76 ? 12.921 -14.319 0.119 1.00 92.94 76 ARG A C 1
ATOM 605 O O . ARG A 1 76 ? 13.796 -14.834 0.805 1.00 92.94 76 ARG A O 1
ATOM 612 N N . ASN A 1 77 ? 11.940 -15.038 -0.428 1.00 92.56 77 ASN A N 1
ATOM 613 C CA . ASN A 1 77 ? 11.751 -16.473 -0.170 1.00 92.56 77 ASN A CA 1
ATOM 614 C C . ASN A 1 77 ? 12.940 -17.327 -0.640 1.00 92.56 77 ASN A C 1
ATOM 616 O O . ASN A 1 77 ? 13.170 -18.415 -0.123 1.00 92.56 77 ASN A O 1
ATOM 620 N N . LYS A 1 78 ? 13.715 -16.834 -1.613 1.00 94.19 78 LYS A N 1
ATOM 621 C CA . LYS A 1 78 ? 14.959 -17.462 -2.085 1.00 94.19 78 LYS A CA 1
ATOM 622 C C . LYS A 1 78 ? 16.210 -16.948 -1.365 1.00 94.19 78 LYS A C 1
ATOM 624 O O . LYS A 1 78 ? 17.311 -17.228 -1.829 1.00 94.19 78 LYS A O 1
ATOM 629 N N . GLN A 1 79 ? 16.051 -16.175 -0.287 1.00 87.81 79 GLN A N 1
ATOM 630 C CA . GLN A 1 79 ? 17.136 -15.516 0.451 1.00 87.81 79 GLN A CA 1
ATOM 631 C C . GLN A 1 79 ? 18.021 -14.636 -0.455 1.00 87.81 79 GLN A C 1
ATOM 633 O O . GLN A 1 79 ? 19.223 -14.475 -0.246 1.00 87.81 79 GLN A O 1
ATOM 638 N N . GLY A 1 80 ? 17.431 -14.080 -1.516 1.00 86.38 80 GLY A N 1
ATOM 639 C CA . GLY A 1 80 ? 18.113 -13.181 -2.434 1.00 86.38 80 GLY A CA 1
ATOM 640 C C . GLY A 1 80 ? 18.238 -11.778 -1.846 1.00 86.38 80 GLY A C 1
ATOM 641 O O . GLY A 1 80 ? 17.313 -11.265 -1.227 1.00 86.38 80 GLY A O 1
ATOM 642 N N . LYS A 1 81 ? 19.371 -11.113 -2.094 1.00 86.12 81 LYS A N 1
ATOM 643 C CA . LYS A 1 81 ? 19.611 -9.758 -1.584 1.00 86.12 81 LYS A CA 1
ATOM 644 C C . LYS A 1 81 ? 18.876 -8.702 -2.411 1.00 86.12 81 LYS A C 1
ATOM 646 O O . LYS A 1 81 ? 19.203 -8.488 -3.584 1.00 86.12 81 LYS A O 1
ATOM 651 N N . VAL A 1 82 ? 17.955 -7.976 -1.781 1.00 91.81 82 VAL A N 1
ATOM 652 C CA . VAL A 1 82 ? 17.389 -6.741 -2.340 1.00 91.81 82 VAL A CA 1
ATOM 653 C C . VAL A 1 82 ? 18.402 -5.610 -2.149 1.00 91.81 82 VAL A C 1
ATOM 655 O O . VAL A 1 82 ? 18.932 -5.397 -1.063 1.00 91.81 82 VAL A O 1
ATOM 658 N N . ARG A 1 83 ? 18.727 -4.894 -3.228 1.00 92.25 83 ARG A N 1
ATOM 659 C CA . ARG A 1 83 ? 19.627 -3.729 -3.189 1.00 92.25 83 ARG A CA 1
ATOM 660 C C . ARG A 1 83 ? 18.815 -2.444 -3.250 1.00 92.25 83 ARG A C 1
ATOM 662 O O . ARG A 1 83 ? 17.734 -2.437 -3.835 1.00 92.25 83 ARG A O 1
ATOM 669 N N . ASN A 1 84 ? 19.394 -1.357 -2.744 1.00 95.00 84 ASN A N 1
ATOM 670 C CA . ASN A 1 84 ? 18.818 -0.012 -2.814 1.00 95.00 84 ASN A CA 1
ATOM 671 C C . ASN A 1 84 ? 17.437 0.075 -2.132 1.00 95.00 84 ASN A C 1
ATOM 673 O O . ASN A 1 84 ? 16.499 0.663 -2.671 1.00 95.00 84 ASN A O 1
ATOM 677 N N . ILE A 1 85 ? 17.302 -0.573 -0.969 1.00 97.25 85 ILE A N 1
ATOM 678 C CA . ILE A 1 85 ? 16.030 -0.748 -0.254 1.00 97.25 85 ILE A CA 1
ATOM 679 C C . ILE A 1 85 ? 15.391 0.608 0.074 1.00 97.25 85 ILE A C 1
ATOM 681 O O . ILE A 1 85 ? 14.225 0.826 -0.243 1.00 97.25 85 ILE A O 1
ATOM 685 N N . GLU A 1 86 ? 16.161 1.555 0.612 1.00 97.62 86 GLU A N 1
ATOM 686 C CA . GLU A 1 86 ? 15.671 2.900 0.942 1.00 97.62 86 GLU A CA 1
ATOM 687 C C . GLU A 1 86 ? 15.141 3.646 -0.291 1.00 97.62 86 GLU A C 1
ATOM 689 O O . GLU A 1 86 ? 14.093 4.293 -0.234 1.00 97.62 86 GLU A O 1
ATOM 694 N N . GLN A 1 87 ? 15.817 3.517 -1.441 1.00 97.94 87 GLN A N 1
ATOM 695 C CA . GLN A 1 87 ? 15.355 4.121 -2.691 1.00 97.94 87 GLN A CA 1
ATOM 696 C C . GLN A 1 87 ? 14.053 3.469 -3.171 1.00 97.94 87 GLN A C 1
ATOM 698 O O . GLN A 1 87 ? 13.160 4.171 -3.643 1.00 97.94 87 GLN A O 1
ATOM 703 N N . LEU A 1 88 ? 13.920 2.146 -3.037 1.00 98.56 88 LEU A N 1
ATOM 704 C CA . LEU A 1 88 ? 12.685 1.435 -3.374 1.00 98.56 88 LEU A CA 1
ATOM 705 C C . LEU A 1 88 ? 11.521 1.878 -2.478 1.00 98.56 88 LEU A C 1
ATOM 707 O O . LEU A 1 88 ? 10.446 2.176 -3.000 1.00 98.56 88 LEU A O 1
ATOM 711 N N . ILE A 1 89 ? 11.748 1.999 -1.166 1.00 98.62 89 ILE A N 1
ATOM 712 C CA . ILE A 1 89 ? 10.755 2.505 -0.205 1.00 98.62 89 ILE A CA 1
ATOM 713 C C . ILE A 1 89 ? 10.334 3.930 -0.577 1.00 98.62 89 ILE A C 1
ATOM 715 O O . ILE A 1 89 ? 9.140 4.224 -0.640 1.00 98.62 89 ILE A O 1
ATOM 719 N N . SER A 1 90 ? 11.297 4.807 -0.873 1.00 98.38 90 SER A N 1
ATOM 720 C CA . SER A 1 90 ? 11.033 6.196 -1.262 1.00 98.38 90 SER A CA 1
ATOM 721 C C . SER A 1 90 ? 10.153 6.282 -2.516 1.00 98.38 90 SER A C 1
ATOM 723 O O . SER A 1 90 ? 9.136 6.978 -2.521 1.00 98.38 90 SER A O 1
ATOM 725 N N . ILE A 1 91 ? 10.472 5.499 -3.553 1.00 98.62 91 ILE A N 1
ATOM 726 C CA . ILE A 1 91 ? 9.686 5.458 -4.793 1.00 98.62 91 ILE A CA 1
ATOM 727 C C . ILE A 1 91 ? 8.282 4.884 -4.542 1.00 98.62 91 ILE A C 1
ATOM 729 O O . ILE A 1 91 ? 7.303 5.454 -5.022 1.00 98.62 91 ILE A O 1
ATOM 733 N N . ALA A 1 92 ? 8.157 3.782 -3.794 1.00 98.62 92 ALA A N 1
ATOM 734 C CA . ALA A 1 92 ? 6.861 3.175 -3.483 1.00 98.62 92 ALA A CA 1
ATOM 735 C C . ALA A 1 92 ? 5.962 4.127 -2.676 1.00 98.62 92 ALA A C 1
ATOM 737 O O . ALA A 1 92 ? 4.771 4.251 -2.964 1.00 98.62 92 ALA A O 1
ATOM 738 N N . THR A 1 93 ? 6.547 4.857 -1.726 1.00 98.12 93 THR A N 1
ATOM 739 C CA . THR A 1 93 ? 5.851 5.872 -0.923 1.00 98.12 93 THR A CA 1
ATOM 740 C C . THR A 1 93 ? 5.360 7.027 -1.790 1.00 98.12 93 THR A C 1
ATOM 742 O O . THR A 1 93 ? 4.231 7.484 -1.631 1.00 98.12 93 THR A O 1
ATOM 745 N N . ASP A 1 94 ? 6.174 7.486 -2.744 1.00 97.81 94 ASP A N 1
ATOM 746 C CA . ASP A 1 94 ? 5.775 8.534 -3.684 1.00 97.81 94 ASP A CA 1
ATOM 747 C C . ASP A 1 94 ? 4.625 8.088 -4.603 1.00 97.81 94 ASP A C 1
ATOM 749 O O . ASP A 1 94 ? 3.694 8.859 -4.850 1.00 97.81 94 ASP A O 1
ATOM 753 N N . ILE A 1 95 ? 4.639 6.829 -5.058 1.00 98.25 95 ILE A N 1
ATOM 754 C CA . ILE A 1 95 ? 3.528 6.251 -5.825 1.00 98.25 95 ILE A CA 1
ATOM 755 C C . ILE A 1 95 ? 2.249 6.250 -4.981 1.00 98.25 95 ILE A C 1
ATOM 757 O O . ILE A 1 95 ? 1.228 6.750 -5.458 1.00 98.25 95 ILE A O 1
ATOM 761 N N . ALA A 1 96 ? 2.311 5.746 -3.743 1.00 97.06 96 ALA A N 1
ATOM 762 C CA . ALA A 1 96 ? 1.178 5.697 -2.817 1.00 97.06 96 ALA A CA 1
ATOM 763 C C . ALA A 1 96 ? 0.600 7.090 -2.528 1.00 97.06 96 ALA A C 1
ATOM 765 O O . ALA A 1 96 ? -0.615 7.275 -2.563 1.00 97.06 96 ALA A O 1
ATOM 766 N N . TYR A 1 97 ? 1.473 8.081 -2.317 1.00 95.75 97 TYR A N 1
ATOM 767 C CA . TYR A 1 97 ? 1.086 9.462 -2.023 1.00 95.75 97 TYR A CA 1
ATOM 768 C C . TYR A 1 97 ? 0.207 10.079 -3.119 1.00 95.75 97 TYR A C 1
ATOM 770 O O . TYR A 1 97 ? -0.773 10.758 -2.823 1.00 95.75 97 TYR A O 1
ATOM 778 N N . HIS A 1 98 ? 0.525 9.813 -4.388 1.00 95.44 98 HIS A N 1
ATOM 779 C CA . HIS A 1 98 ? -0.220 10.357 -5.527 1.00 95.44 98 HIS A CA 1
ATOM 780 C C . HIS A 1 98 ? -1.369 9.452 -6.000 1.00 95.44 98 HIS A C 1
ATOM 782 O O . HIS A 1 98 ? -2.158 9.853 -6.856 1.00 95.44 98 HIS A O 1
ATOM 788 N N . ASN A 1 99 ? -1.476 8.225 -5.477 1.00 95.62 99 ASN A N 1
ATOM 789 C CA . ASN A 1 99 ? -2.415 7.218 -5.967 1.00 95.62 99 ASN A CA 1
ATOM 790 C C . ASN A 1 99 ? -3.083 6.461 -4.807 1.00 95.62 99 ASN A C 1
ATOM 792 O O . ASN A 1 99 ? -2.706 5.320 -4.525 1.00 95.62 99 ASN A O 1
ATOM 796 N N . PRO A 1 100 ? -4.122 7.035 -4.170 1.00 93.50 100 PRO A N 1
ATOM 797 C CA . PRO A 1 100 ? -4.791 6.410 -3.030 1.00 93.50 100 PRO A CA 1
ATOM 798 C C . PRO A 1 100 ? -5.274 4.979 -3.285 1.00 93.50 100 PRO A C 1
ATOM 800 O O . PRO A 1 100 ? -5.260 4.145 -2.384 1.00 93.50 100 PRO A O 1
ATOM 803 N N . ARG A 1 101 ? -5.651 4.662 -4.532 1.00 93.31 101 ARG A N 1
ATOM 804 C CA . ARG A 1 101 ? -6.115 3.323 -4.914 1.00 93.31 101 ARG A CA 1
ATOM 805 C C . ARG A 1 101 ? -5.067 2.229 -4.689 1.00 93.31 101 ARG A C 1
ATOM 807 O O . ARG A 1 101 ? -5.449 1.093 -4.439 1.00 93.31 101 ARG A O 1
ATOM 814 N N . VAL A 1 102 ? -3.778 2.547 -4.822 1.00 96.12 102 VAL A N 1
ATOM 815 C CA . VAL A 1 102 ? -2.682 1.560 -4.751 1.00 96.12 102 VAL A CA 1
ATOM 816 C C . VAL A 1 102 ? -1.907 1.621 -3.437 1.00 96.12 102 VAL A C 1
ATOM 818 O O . VAL A 1 102 ? -0.894 0.946 -3.294 1.00 96.12 102 VAL A O 1
ATOM 821 N N . ILE A 1 103 ? -2.397 2.382 -2.454 1.00 96.25 103 ILE A N 1
ATOM 822 C CA . ILE A 1 103 ? -1.854 2.381 -1.091 1.00 96.25 103 ILE A CA 1
ATOM 823 C C . ILE A 1 103 ? -1.686 0.958 -0.526 1.00 96.25 103 ILE A C 1
ATOM 825 O O . ILE A 1 103 ? -0.594 0.691 -0.032 1.00 96.25 103 ILE A O 1
ATOM 829 N N . PRO A 1 104 ? -2.663 0.028 -0.637 1.00 96.56 104 PRO A N 1
ATOM 830 C CA . PRO A 1 104 ? -2.533 -1.309 -0.052 1.00 96.56 104 PRO A CA 1
ATOM 831 C C . PRO A 1 104 ? -1.305 -2.062 -0.569 1.00 96.56 104 PRO A C 1
ATOM 833 O O . PRO A 1 104 ? -0.453 -2.492 0.205 1.00 96.56 104 PRO A O 1
ATOM 836 N N . VAL A 1 105 ? -1.163 -2.148 -1.897 1.00 97.75 105 VAL A N 1
ATOM 837 C CA . VAL A 1 105 ? -0.027 -2.833 -2.526 1.00 97.75 105 VAL A CA 1
ATOM 838 C C . VAL A 1 105 ? 1.291 -2.110 -2.257 1.00 97.75 105 VAL A C 1
ATOM 840 O O . VAL A 1 105 ? 2.310 -2.755 -2.030 1.00 97.75 105 VAL A O 1
ATOM 843 N N . CYS A 1 106 ? 1.299 -0.775 -2.224 1.00 98.12 106 CYS A N 1
ATOM 844 C CA . CYS A 1 106 ? 2.498 -0.028 -1.856 1.00 98.12 106 CYS A CA 1
ATOM 845 C C . CYS A 1 106 ? 2.916 -0.297 -0.405 1.00 98.12 106 CYS A C 1
ATOM 847 O O . CYS A 1 106 ? 4.103 -0.492 -0.164 1.00 98.12 106 CYS A O 1
ATOM 849 N N . CYS A 1 107 ? 1.977 -0.356 0.542 1.00 97.75 107 CYS A N 1
ATOM 850 C CA . CYS A 1 107 ? 2.258 -0.733 1.927 1.00 97.75 107 CYS A CA 1
ATOM 851 C C . CYS A 1 107 ? 2.791 -2.166 2.024 1.00 97.75 107 CYS A C 1
ATOM 853 O O . CYS A 1 107 ? 3.748 -2.387 2.758 1.00 97.75 107 CYS A O 1
ATOM 855 N N . ALA A 1 108 ? 2.269 -3.108 1.233 1.00 97.94 108 ALA A N 1
ATOM 856 C CA . ALA A 1 108 ? 2.793 -4.474 1.194 1.00 97.94 108 ALA A CA 1
ATOM 857 C C . ALA A 1 108 ? 4.220 -4.568 0.634 1.00 97.94 108 ALA A C 1
ATOM 859 O O . ALA A 1 108 ? 5.069 -5.270 1.187 1.00 97.94 108 ALA A O 1
ATOM 860 N N . ILE A 1 109 ? 4.526 -3.800 -0.414 1.00 98.38 109 ILE A N 1
ATOM 861 C CA . ILE A 1 109 ? 5.896 -3.680 -0.927 1.00 98.38 109 ILE A CA 1
ATOM 862 C C . ILE A 1 109 ? 6.803 -3.083 0.155 1.00 98.38 109 ILE A C 1
ATOM 864 O O . ILE A 1 109 ? 7.886 -3.604 0.412 1.00 98.38 109 ILE A O 1
ATOM 868 N N . ILE A 1 110 ? 6.372 -1.996 0.803 1.00 98.50 110 ILE A N 1
ATOM 869 C CA . ILE A 1 110 ? 7.165 -1.305 1.824 1.00 98.50 110 ILE A CA 1
ATOM 870 C C . ILE A 1 110 ? 7.391 -2.206 3.043 1.00 98.50 110 ILE A C 1
ATOM 872 O O . ILE A 1 110 ? 8.528 -2.278 3.494 1.00 98.50 110 ILE A O 1
ATOM 876 N N . SER A 1 111 ? 6.393 -2.950 3.531 1.00 97.62 111 SER A N 1
ATOM 877 C CA . SER A 1 111 ? 6.571 -3.870 4.665 1.00 97.62 111 SER A CA 1
ATOM 878 C C . SER A 1 111 ? 7.636 -4.928 4.377 1.00 97.62 111 SER A C 1
ATOM 880 O O . SER A 1 111 ? 8.507 -5.175 5.207 1.00 97.62 111 SER A O 1
ATOM 882 N N . LYS A 1 112 ? 7.617 -5.502 3.163 1.00 97.25 112 LYS A N 1
ATOM 883 C CA . LYS A 1 112 ? 8.615 -6.484 2.712 1.0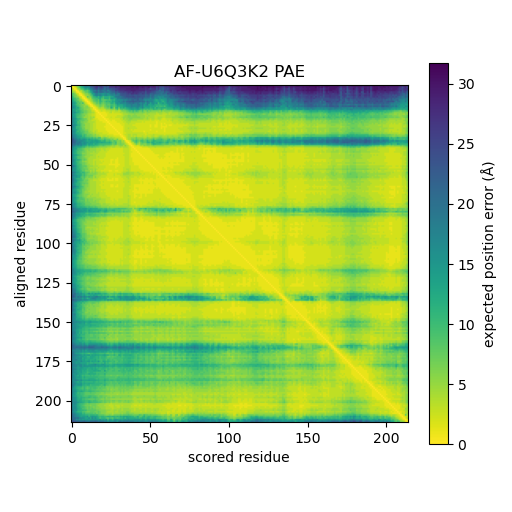0 97.25 112 LYS A CA 1
ATOM 884 C C . LYS A 1 112 ? 10.010 -5.875 2.566 1.00 97.25 112 LYS A C 1
ATOM 886 O O . LYS A 1 112 ? 10.996 -6.580 2.713 1.00 97.25 112 LYS A O 1
ATOM 891 N N . LEU A 1 113 ? 10.110 -4.591 2.227 1.00 97.75 113 LEU A N 1
ATOM 892 C CA . LEU A 1 113 ? 11.386 -3.883 2.112 1.00 97.75 113 LEU A CA 1
ATOM 893 C C . LEU A 1 113 ? 11.939 -3.481 3.484 1.00 97.75 113 LEU A C 1
ATOM 895 O O . LEU A 1 113 ? 13.134 -3.625 3.719 1.00 97.75 113 LEU A O 1
ATOM 899 N N . LEU A 1 114 ? 11.083 -3.013 4.395 1.00 96.81 114 LEU A N 1
ATOM 900 C CA . LEU A 1 114 ? 11.459 -2.661 5.765 1.00 96.81 114 LEU A CA 1
ATOM 901 C C . LEU A 1 114 ? 11.984 -3.878 6.533 1.00 96.81 114 LEU A C 1
ATOM 903 O O . LEU A 1 114 ? 12.938 -3.729 7.288 1.00 96.81 114 LEU A O 1
ATOM 907 N N . SER A 1 115 ? 11.426 -5.072 6.302 1.00 94.69 115 SER A N 1
ATOM 908 C CA . SER A 1 115 ? 11.910 -6.312 6.928 1.00 94.69 115 SER A CA 1
ATOM 909 C C . SER A 1 115 ? 13.315 -6.743 6.485 1.00 94.69 115 SER A C 1
ATOM 911 O O . SER A 1 115 ? 13.878 -7.652 7.079 1.00 94.69 115 SER A O 1
ATOM 913 N N . GLU A 1 116 ? 13.868 -6.134 5.431 1.00 94.44 116 GLU A N 1
ATOM 914 C CA . GLU A 1 116 ? 15.221 -6.417 4.924 1.00 94.44 116 GLU A CA 1
ATOM 915 C C . GLU A 1 116 ? 16.264 -5.390 5.408 1.00 94.44 116 GLU A C 1
ATOM 917 O O . GLU A 1 116 ? 17.424 -5.453 5.000 1.00 94.44 116 GLU A O 1
ATOM 922 N N . LEU A 1 117 ? 15.857 -4.412 6.225 1.00 93.75 117 LEU A N 1
ATOM 923 C CA . LEU A 1 117 ? 16.751 -3.439 6.854 1.00 93.75 117 LEU A CA 1
ATOM 924 C C . LEU A 1 117 ? 17.132 -3.898 8.264 1.00 93.75 117 LEU A C 1
ATOM 926 O O . LEU A 1 117 ? 16.282 -4.396 8.997 1.00 93.75 117 LEU A O 1
ATOM 930 N N . ASP A 1 118 ? 18.378 -3.636 8.668 1.00 90.94 118 ASP A N 1
ATOM 931 C CA . ASP A 1 118 ? 18.834 -3.882 10.044 1.00 90.94 118 ASP A CA 1
ATOM 932 C C . ASP A 1 118 ? 18.112 -2.964 11.054 1.00 90.94 118 ASP A C 1
ATOM 934 O O . ASP A 1 118 ? 17.736 -3.399 12.140 1.00 90.94 118 ASP A O 1
ATOM 938 N N . ASP A 1 119 ? 17.883 -1.697 10.680 1.00 92.69 119 ASP A N 1
ATOM 939 C CA . ASP A 1 119 ? 17.052 -0.739 11.421 1.00 92.69 119 ASP A CA 1
ATOM 940 C C . ASP A 1 119 ? 16.047 -0.072 10.474 1.00 92.69 119 ASP A C 1
ATOM 942 O O . ASP A 1 119 ? 16.398 0.699 9.577 1.00 92.69 119 ASP A O 1
ATOM 946 N N . SER A 1 120 ? 14.767 -0.375 10.681 1.00 94.38 120 SER A N 1
ATOM 947 C CA . SER A 1 120 ? 13.661 0.125 9.867 1.00 94.38 120 SER A CA 1
ATOM 948 C C . SER A 1 120 ? 12.967 1.352 10.473 1.00 94.38 120 SER A C 1
ATOM 950 O O . SER A 1 120 ? 12.106 1.946 9.813 1.00 94.38 120 SER A O 1
ATOM 952 N N . ARG A 1 121 ? 13.336 1.785 11.693 1.00 94.00 121 ARG A N 1
ATOM 953 C CA . ARG A 1 121 ? 12.634 2.850 12.436 1.00 94.00 121 ARG A CA 1
ATOM 954 C C . ARG A 1 121 ? 12.659 4.181 11.691 1.00 94.00 121 ARG A C 1
ATOM 956 O O . ARG A 1 121 ? 11.612 4.790 11.468 1.00 94.00 121 ARG A O 1
ATOM 963 N N . HIS A 1 122 ? 13.843 4.616 11.257 1.00 94.75 122 HIS A N 1
ATOM 964 C CA . HIS A 1 122 ? 14.003 5.886 10.543 1.00 94.75 122 HIS A CA 1
ATOM 965 C C . HIS A 1 122 ? 13.168 5.925 9.255 1.00 94.75 122 HIS A C 1
ATOM 967 O O . HIS A 1 122 ? 12.418 6.874 9.018 1.00 94.75 122 HIS A O 1
ATOM 973 N N . MET A 1 123 ? 13.240 4.859 8.454 1.00 96.31 123 MET A N 1
ATOM 974 C CA . MET A 1 123 ? 12.470 4.754 7.216 1.00 96.31 123 MET A CA 1
ATOM 975 C C . MET A 1 123 ? 10.964 4.710 7.481 1.00 96.31 123 MET A C 1
ATOM 977 O O . MET A 1 123 ? 10.207 5.389 6.789 1.00 96.31 123 MET A O 1
ATOM 981 N N . SER A 1 124 ? 10.525 3.989 8.512 1.00 96.69 124 SER A N 1
ATOM 982 C CA . SER A 1 124 ? 9.115 3.910 8.910 1.00 96.69 124 SER A CA 1
ATOM 983 C C . SER A 1 124 ? 8.548 5.282 9.282 1.00 96.69 124 SER A C 1
ATOM 985 O O . SER A 1 124 ? 7.474 5.656 8.808 1.00 96.69 124 SER A O 1
ATOM 987 N N . LEU A 1 125 ? 9.304 6.082 10.045 1.00 96.06 125 LEU A N 1
ATOM 988 C CA . LEU A 1 125 ? 8.943 7.461 10.392 1.00 96.06 125 LEU A CA 1
ATOM 989 C C . LEU A 1 125 ? 8.828 8.360 9.156 1.00 96.06 125 LEU A C 1
ATOM 991 O O . LEU A 1 125 ? 7.875 9.134 9.046 1.00 96.06 125 LEU A O 1
ATOM 995 N N . LEU A 1 126 ? 9.753 8.245 8.198 1.00 96.56 126 LEU A N 1
ATOM 996 C CA . LEU A 1 126 ? 9.684 9.005 6.947 1.00 96.56 126 LEU A CA 1
ATOM 997 C C . LEU A 1 126 ? 8.436 8.639 6.133 1.00 96.56 126 LEU A C 1
ATOM 999 O O . LEU A 1 126 ? 7.696 9.540 5.728 1.00 96.56 126 LEU A O 1
ATOM 1003 N N . VAL A 1 127 ? 8.163 7.343 5.948 1.00 96.88 127 VAL A N 1
ATOM 1004 C CA . VAL A 1 127 ? 6.976 6.852 5.227 1.00 96.88 127 VAL A CA 1
ATOM 1005 C C . VAL A 1 127 ? 5.697 7.348 5.898 1.00 96.88 127 VAL A C 1
ATOM 1007 O O . VAL A 1 127 ? 4.848 7.960 5.244 1.00 96.88 127 VAL A O 1
ATOM 1010 N N . TYR A 1 128 ? 5.590 7.164 7.214 1.00 96.06 128 TYR A N 1
ATOM 1011 C CA . TYR A 1 128 ? 4.464 7.640 8.007 1.00 96.06 128 TYR A CA 1
ATOM 1012 C C . TYR A 1 128 ? 4.278 9.157 7.876 1.00 96.06 128 TYR A C 1
ATOM 1014 O O . TYR A 1 128 ? 3.180 9.628 7.574 1.00 96.06 128 TYR A O 1
ATOM 1022 N N . SER A 1 129 ? 5.347 9.944 8.032 1.00 93.62 129 SER A N 1
ATOM 1023 C CA . SER A 1 129 ? 5.279 11.409 7.959 1.00 93.62 129 SER A CA 1
ATOM 1024 C C . SER A 1 129 ? 4.833 11.910 6.583 1.00 93.62 129 SER A C 1
ATOM 1026 O O . SER A 1 129 ? 4.191 12.955 6.478 1.00 93.62 129 SER A O 1
ATOM 1028 N N . LYS A 1 130 ? 5.150 11.162 5.520 1.00 94.12 130 LYS A N 1
ATOM 1029 C CA . LYS A 1 130 ? 4.771 11.496 4.149 1.00 94.12 130 LYS A CA 1
ATOM 1030 C C . LYS A 1 130 ? 3.312 11.145 3.871 1.00 94.12 130 LYS A C 1
ATOM 1032 O O . LYS A 1 130 ? 2.589 11.983 3.335 1.00 94.12 130 LYS A O 1
ATOM 1037 N N . LEU A 1 131 ? 2.880 9.936 4.231 1.00 92.81 131 LEU A N 1
ATOM 1038 C CA . LEU A 1 131 ? 1.539 9.430 3.920 1.00 92.81 131 LEU A CA 1
ATOM 1039 C C . LEU A 1 131 ? 0.452 9.975 4.864 1.00 92.81 131 LEU A C 1
ATOM 1041 O O . LEU A 1 131 ? -0.678 10.186 4.430 1.00 92.81 131 LEU A O 1
ATOM 1045 N N . SER A 1 132 ? 0.783 10.300 6.116 1.00 88.75 132 SER A N 1
ATOM 1046 C CA . SER A 1 132 ? -0.153 10.945 7.058 1.00 88.75 132 SER A CA 1
ATOM 1047 C C . SER A 1 132 ? -0.597 12.342 6.606 1.00 88.75 132 SER A C 1
ATOM 1049 O O . SER A 1 132 ? -1.715 12.759 6.900 1.00 88.75 132 SER A O 1
ATOM 1051 N N . ARG A 1 133 ? 0.244 13.045 5.831 1.00 84.69 133 ARG A N 1
ATOM 1052 C CA . ARG A 1 133 ? -0.040 14.382 5.272 1.00 84.69 133 ARG A CA 1
ATOM 1053 C C . ARG A 1 133 ? -1.009 14.380 4.087 1.00 84.69 133 ARG A C 1
ATOM 1055 O O . ARG A 1 133 ? -1.331 15.453 3.580 1.00 84.69 133 ARG A O 1
ATOM 1062 N N . ILE A 1 134 ? -1.432 13.214 3.598 1.00 85.44 134 ILE A N 1
ATOM 1063 C CA . ILE A 1 134 ? -2.424 13.129 2.520 1.00 85.44 134 ILE A CA 1
ATOM 1064 C C . ILE A 1 134 ? -3.760 13.682 3.044 1.00 85.44 134 ILE A C 1
ATOM 1066 O O . ILE A 1 134 ? -4.177 13.382 4.163 1.00 85.44 134 ILE A O 1
ATOM 1070 N N . SER A 1 135 ? -4.445 14.509 2.256 1.00 70.94 135 SER A N 1
ATOM 1071 C CA . SER A 1 135 ? -5.798 14.951 2.603 1.00 70.94 135 SER A CA 1
ATOM 1072 C C . SER A 1 135 ? -6.765 13.766 2.549 1.00 70.94 135 SER A C 1
ATOM 1074 O O . SER A 1 135 ? -6.681 12.933 1.650 1.00 70.94 135 SER A O 1
ATOM 1076 N N . ASN A 1 136 ? -7.691 13.677 3.509 1.00 74.88 136 ASN A N 1
ATOM 1077 C CA . ASN A 1 136 ? -8.561 12.503 3.670 1.00 74.88 136 ASN A CA 1
ATOM 1078 C C . ASN A 1 136 ? -7.757 11.190 3.781 1.00 74.88 136 ASN A C 1
ATOM 1080 O O . ASN A 1 136 ? -8.103 10.178 3.170 1.00 74.88 136 ASN A O 1
ATOM 1084 N N . SER A 1 137 ? -6.668 11.207 4.560 1.00 82.00 137 SER A N 1
ATOM 1085 C CA . SER A 1 137 ? -5.746 10.077 4.730 1.00 82.00 137 SER A CA 1
ATOM 1086 C C . SER A 1 137 ? -6.316 8.890 5.503 1.00 82.00 137 SER A C 1
ATOM 1088 O O . SER A 1 137 ? -5.560 7.965 5.758 1.00 82.00 137 SER A O 1
ATOM 1090 N N . GLY A 1 138 ? -7.607 8.846 5.838 1.00 90.69 138 GLY A N 1
ATOM 1091 C CA . GLY A 1 138 ? -8.213 7.753 6.606 1.00 90.69 138 GLY A CA 1
ATOM 1092 C C . GLY A 1 138 ? -7.841 6.363 6.096 1.00 90.69 138 GLY A C 1
ATOM 1093 O O . GLY A 1 138 ? -7.272 5.547 6.815 1.00 90.69 138 GLY A O 1
ATOM 1094 N N . PHE A 1 139 ? -8.024 6.139 4.793 1.00 91.94 139 PHE A N 1
ATOM 1095 C CA . PHE A 1 139 ? -7.623 4.886 4.153 1.00 91.94 139 PHE A CA 1
ATOM 1096 C C . PHE A 1 139 ? -6.108 4.627 4.226 1.00 91.94 139 PHE A C 1
ATOM 1098 O O . PHE A 1 139 ? -5.684 3.497 4.449 1.00 91.94 139 PHE A O 1
ATOM 1105 N N . ALA A 1 140 ? -5.283 5.669 4.085 1.00 93.62 140 ALA A N 1
ATOM 1106 C CA . ALA A 1 140 ? -3.833 5.560 4.236 1.00 93.62 140 ALA A CA 1
ATOM 1107 C C . ALA A 1 140 ? -3.428 5.214 5.675 1.00 93.62 140 ALA A C 1
ATOM 1109 O O . ALA A 1 140 ? -2.521 4.417 5.880 1.00 93.62 140 ALA A O 1
ATOM 1110 N N . GLN A 1 141 ? -4.111 5.789 6.664 1.00 94.50 141 GLN A N 1
ATOM 1111 C CA . GLN A 1 141 ? -3.849 5.574 8.081 1.00 94.50 141 GLN A CA 1
ATOM 1112 C C . GLN A 1 141 ? -4.157 4.141 8.508 1.00 94.50 141 GLN A C 1
ATOM 1114 O O . GLN A 1 141 ? -3.382 3.581 9.272 1.00 94.50 141 GLN A O 1
ATOM 1119 N N . ILE A 1 142 ? -5.209 3.527 7.959 1.00 94.44 142 ILE A N 1
ATOM 1120 C CA . ILE A 1 142 ? -5.517 2.106 8.182 1.00 94.44 142 ILE A CA 1
ATOM 1121 C C . ILE A 1 142 ? -4.351 1.229 7.712 1.00 94.44 142 ILE A C 1
ATOM 1123 O O . ILE A 1 142 ? -3.852 0.391 8.459 1.00 94.44 142 ILE A O 1
ATOM 1127 N N . TRP A 1 143 ? -3.863 1.453 6.489 1.00 95.56 143 TRP A N 1
ATOM 1128 C CA . TRP A 1 143 ? -2.755 0.667 5.939 1.00 95.56 143 TRP A CA 1
ATOM 1129 C C . TRP A 1 143 ? -1.411 0.963 6.609 1.00 95.56 143 TRP A C 1
ATOM 1131 O O . TRP A 1 143 ? -0.601 0.054 6.776 1.00 95.56 143 TRP A O 1
ATOM 1141 N N . LEU A 1 144 ? -1.180 2.202 7.052 1.00 95.56 144 LEU A N 1
ATOM 1142 C CA . LEU A 1 144 ? -0.029 2.545 7.886 1.00 95.56 144 LEU A CA 1
ATOM 1143 C C . LEU A 1 144 ? -0.091 1.834 9.242 1.00 95.56 144 LEU A C 1
ATOM 1145 O O . LEU A 1 144 ? 0.918 1.278 9.658 1.00 95.56 144 LEU A O 1
ATOM 1149 N N . GLN A 1 145 ? -1.250 1.812 9.907 1.00 94.75 145 GLN A N 1
ATOM 1150 C CA . GLN A 1 145 ? -1.439 1.091 11.167 1.00 94.75 145 GLN A CA 1
ATOM 1151 C C . GLN A 1 145 ? -1.186 -0.408 10.980 1.00 94.75 145 GLN A C 1
ATOM 1153 O O . GLN A 1 145 ? -0.465 -1.013 11.769 1.00 94.75 145 GLN A O 1
ATOM 1158 N N . ARG A 1 146 ? -1.721 -0.995 9.903 1.00 94.88 146 ARG A N 1
ATOM 1159 C CA . ARG A 1 146 ? -1.505 -2.402 9.550 1.00 94.88 146 ARG A CA 1
ATOM 1160 C C . ARG A 1 146 ? -0.028 -2.728 9.305 1.00 94.88 146 ARG A C 1
ATOM 1162 O O . ARG A 1 146 ? 0.440 -3.764 9.766 1.00 94.88 146 ARG A O 1
ATOM 1169 N N . MET A 1 147 ? 0.687 -1.865 8.583 1.00 95.31 147 MET A N 1
ATOM 1170 C CA . MET A 1 147 ? 2.107 -2.035 8.248 1.00 95.31 147 MET A CA 1
ATOM 1171 C C . MET A 1 147 ? 3.038 -1.803 9.450 1.00 95.31 147 MET A C 1
ATOM 1173 O O . MET A 1 147 ? 4.095 -2.418 9.531 1.00 95.31 147 MET A O 1
ATOM 1177 N N . LEU A 1 148 ? 2.669 -0.902 10.365 1.00 94.31 148 LEU A N 1
ATOM 1178 C CA . LEU A 1 148 ? 3.493 -0.455 11.497 1.00 94.31 148 LEU A CA 1
ATOM 1179 C C . LEU A 1 148 ? 3.026 -1.046 12.837 1.00 94.31 148 LEU A C 1
ATOM 1181 O O . LEU A 1 148 ? 3.280 -0.461 13.892 1.00 94.31 148 LEU A O 1
ATOM 1185 N N . LYS A 1 149 ? 2.337 -2.192 12.791 1.00 91.88 149 LYS A N 1
ATOM 1186 C CA . LYS A 1 149 ? 1.680 -2.840 13.933 1.00 91.88 149 LYS A CA 1
ATOM 1187 C C . LYS A 1 149 ? 2.589 -3.001 15.161 1.00 91.88 149 LYS A C 1
ATOM 1189 O O . LYS A 1 149 ? 2.150 -2.731 16.275 1.00 91.88 149 LYS A O 1
ATOM 1194 N N . ASP A 1 150 ? 3.846 -3.391 14.985 1.00 89.00 150 ASP A N 1
ATOM 1195 C CA . ASP A 1 150 ? 4.725 -3.652 16.135 1.00 89.00 150 ASP A CA 1
ATOM 1196 C C . ASP A 1 150 ? 5.260 -2.386 16.825 1.00 89.00 150 ASP A C 1
ATOM 1198 O O . ASP A 1 150 ? 5.759 -2.459 17.944 1.00 89.00 150 ASP A O 1
ATOM 1202 N N . ASN A 1 151 ? 5.128 -1.211 16.200 1.00 88.19 151 ASN A N 1
ATOM 1203 C CA . ASN A 1 151 ? 5.649 0.055 16.729 1.00 88.19 151 ASN A CA 1
ATOM 1204 C C . ASN A 1 151 ? 4.555 1.130 16.844 1.00 88.19 151 ASN A C 1
ATOM 1206 O O . ASN A 1 151 ? 4.834 2.322 16.734 1.00 88.19 151 ASN A O 1
ATOM 1210 N N . LEU A 1 152 ? 3.293 0.734 17.062 1.00 88.94 152 LEU A N 1
ATOM 1211 C CA . LEU A 1 152 ? 2.148 1.659 17.071 1.00 88.94 152 LEU A CA 1
ATOM 1212 C C . LEU A 1 152 ? 2.266 2.807 18.077 1.00 88.94 152 LEU A C 1
ATOM 1214 O O . LEU A 1 152 ? 1.723 3.879 17.825 1.00 88.94 152 LEU A O 1
ATOM 1218 N N . SER A 1 153 ? 2.980 2.617 19.188 1.00 87.88 153 SER A N 1
ATOM 1219 C CA . SER A 1 153 ? 3.205 3.664 20.193 1.00 87.88 153 SER A CA 1
ATOM 1220 C C . SER A 1 153 ? 4.012 4.857 19.662 1.00 87.88 153 SER A C 1
ATOM 1222 O O . SER A 1 153 ? 3.903 5.954 20.211 1.00 87.88 153 SER A O 1
ATOM 1224 N N . GLU A 1 154 ? 4.782 4.675 18.584 1.00 89.25 154 GLU A N 1
ATOM 1225 C CA . GLU A 1 154 ? 5.559 5.737 17.935 1.00 89.25 154 GLU A CA 1
ATOM 1226 C C . GLU A 1 154 ? 4.712 6.592 16.967 1.00 89.25 154 GLU A C 1
ATOM 1228 O O . GLU A 1 154 ? 5.147 7.666 16.539 1.00 89.25 154 GLU A O 1
ATOM 1233 N N . PHE A 1 155 ? 3.489 6.160 16.633 1.00 91.50 155 PHE A N 1
ATOM 1234 C CA . PHE A 1 155 ? 2.651 6.766 15.594 1.00 91.50 155 PHE A CA 1
ATOM 1235 C C . PHE A 1 155 ? 1.294 7.235 16.140 1.00 91.50 155 PHE A C 1
ATOM 1237 O O . PHE A 1 155 ? 0.759 6.696 17.104 1.00 91.50 155 PHE A O 1
ATOM 1244 N N . LYS A 1 156 ? 0.709 8.267 15.518 1.00 90.75 156 LYS A N 1
ATOM 1245 C CA . LYS A 1 156 ? -0.585 8.838 15.929 1.00 90.75 156 LYS A CA 1
ATOM 1246 C C . LYS A 1 156 ? -1.575 8.838 14.772 1.00 90.75 156 LYS A C 1
ATOM 1248 O O . LYS A 1 156 ? -1.469 9.641 13.851 1.00 90.75 156 LYS A O 1
ATOM 1253 N N . PHE A 1 157 ? -2.579 7.980 14.851 1.00 91.12 157 PHE A N 1
ATOM 1254 C CA . PHE A 1 157 ? -3.632 7.898 13.844 1.00 91.12 157 PHE A CA 1
ATOM 1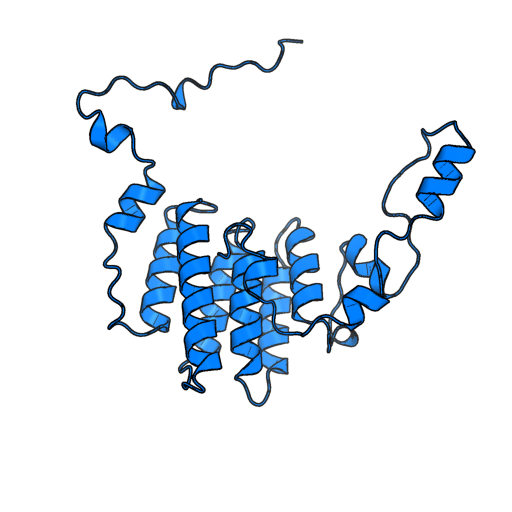255 C C . PHE A 1 157 ? -4.845 8.714 14.297 1.00 91.12 157 PHE A C 1
ATOM 1257 O O . PHE A 1 157 ? -5.278 8.594 15.437 1.00 91.12 157 PHE A O 1
ATOM 1264 N N . SER A 1 158 ? -5.352 9.576 13.417 1.00 89.88 158 SER A N 1
ATOM 1265 C CA . SER A 1 158 ? -6.550 10.396 13.636 1.00 89.88 158 SER A CA 1
ATOM 1266 C C . SER A 1 158 ? -7.822 9.755 13.077 1.00 89.88 158 SER A C 1
ATOM 1268 O O . SER A 1 158 ? -8.914 10.273 13.288 1.00 89.88 158 SER A O 1
ATOM 1270 N N . GLU A 1 159 ? -7.690 8.710 12.260 1.00 91.12 159 GLU A N 1
ATOM 1271 C CA . GLU A 1 159 ? -8.829 7.980 11.713 1.00 91.12 159 GLU A CA 1
ATOM 1272 C C . GLU A 1 159 ? -9.492 7.136 12.806 1.00 91.12 159 GLU A C 1
ATOM 1274 O O . GLU A 1 159 ? -8.825 6.353 13.481 1.00 91.12 159 GLU A O 1
ATOM 1279 N N . LYS A 1 160 ? -10.817 7.256 12.946 1.00 90.50 160 LYS A N 1
ATOM 1280 C CA . LYS A 1 160 ? -11.567 6.656 14.061 1.00 90.50 160 LYS A CA 1
ATOM 1281 C C . LYS A 1 160 ? -11.382 5.146 14.131 1.00 90.50 160 LYS A C 1
ATOM 1283 O O . LYS A 1 160 ? -11.192 4.593 15.205 1.00 90.50 160 LYS A O 1
ATOM 1288 N N . ILE A 1 161 ? -11.391 4.465 12.986 1.00 91.00 161 ILE A N 1
ATOM 1289 C CA . ILE A 1 161 ? -11.221 3.007 12.971 1.00 91.00 161 ILE A CA 1
ATOM 1290 C C . ILE A 1 161 ? -9.861 2.570 13.534 1.00 91.00 161 ILE A C 1
ATOM 1292 O O . ILE A 1 161 ? -9.775 1.494 14.115 1.00 91.00 161 ILE A O 1
ATOM 1296 N N . CYS A 1 162 ? -8.828 3.414 13.436 1.00 91.38 162 CYS A N 1
ATOM 1297 C CA . CYS A 1 162 ? -7.515 3.118 13.998 1.00 91.38 162 CYS A CA 1
ATOM 1298 C C . CYS A 1 162 ? -7.500 3.223 15.534 1.00 91.38 162 CYS A C 1
ATOM 1300 O O . CYS A 1 162 ? -6.692 2.557 16.181 1.00 91.38 162 CYS A O 1
ATOM 1302 N N . GLU A 1 163 ? -8.393 4.012 16.140 1.00 89.62 163 GLU A N 1
ATOM 1303 C CA . GLU A 1 163 ? -8.503 4.144 17.603 1.00 89.62 163 GLU A CA 1
ATOM 1304 C C . GLU A 1 163 ? -9.035 2.864 18.269 1.00 89.62 163 GLU A C 1
ATOM 1306 O O . GLU A 1 163 ? -8.765 2.623 19.449 1.00 89.62 163 GLU A O 1
ATOM 1311 N N . LEU A 1 164 ? -9.719 1.999 17.507 1.00 88.75 164 LEU A N 1
ATOM 1312 C CA . LEU A 1 164 ? -10.286 0.744 18.009 1.00 88.75 164 LEU A CA 1
ATOM 1313 C C . LEU A 1 164 ? -9.251 -0.243 18.559 1.00 88.75 164 LEU A C 1
ATOM 1315 O O . LEU A 1 164 ? -9.615 -1.109 19.349 1.00 88.75 164 LEU A O 1
ATOM 1319 N N . ASN A 1 165 ? -7.972 -0.096 18.198 1.00 82.56 165 ASN A N 1
ATOM 1320 C CA . ASN A 1 165 ? -6.894 -0.910 18.766 1.00 82.56 165 ASN A CA 1
ATOM 1321 C C . ASN A 1 165 ? -6.701 -0.672 20.274 1.00 82.56 165 ASN A C 1
ATOM 1323 O O . ASN A 1 165 ? -6.234 -1.553 20.981 1.00 82.56 165 ASN A O 1
ATOM 1327 N N . ASN A 1 166 ? -7.037 0.520 20.777 1.00 78.50 166 ASN A N 1
ATOM 1328 C CA . ASN A 1 166 ? -6.773 0.900 22.170 1.00 78.50 166 ASN A CA 1
ATOM 1329 C C . ASN A 1 166 ? -8.035 1.326 22.928 1.00 78.50 166 ASN A C 1
ATOM 1331 O O . ASN A 1 166 ? -7.962 1.644 24.115 1.00 78.50 166 ASN A O 1
ATOM 1335 N N . SER A 1 167 ? -9.184 1.438 22.262 1.00 79.06 167 SER A N 1
ATOM 1336 C CA . SER A 1 167 ? -10.386 2.026 22.855 1.00 79.06 167 SER A CA 1
ATOM 1337 C C . SER A 1 167 ? -11.663 1.474 22.236 1.00 79.06 167 SER A C 1
ATOM 1339 O O . SER A 1 167 ? -11.760 1.272 21.032 1.00 79.06 167 SER A O 1
ATOM 1341 N N . GLN A 1 168 ? -12.682 1.282 23.072 1.00 78.38 168 GLN A N 1
ATOM 1342 C CA . GLN A 1 168 ? -14.034 0.970 22.617 1.00 78.38 168 GLN A CA 1
ATOM 1343 C C . GLN A 1 168 ? -14.733 2.281 22.249 1.00 78.38 168 GLN A C 1
ATOM 1345 O O . GLN A 1 168 ? -15.280 2.967 23.113 1.00 78.38 168 GLN A O 1
ATOM 1350 N N . ILE A 1 169 ? -14.665 2.656 20.971 1.00 85.94 169 ILE A N 1
ATOM 1351 C CA . ILE A 1 169 ? -15.362 3.829 20.435 1.00 85.94 169 ILE A CA 1
ATOM 1352 C C . ILE A 1 169 ? -16.535 3.402 19.551 1.00 85.94 169 ILE A C 1
ATOM 1354 O O . ILE A 1 169 ? -16.495 2.359 18.900 1.00 85.94 169 ILE A O 1
ATOM 1358 N N . SER A 1 170 ? -17.574 4.235 19.472 1.00 83.38 170 SER A N 1
ATOM 1359 C CA . SER A 1 170 ? -18.619 4.036 18.466 1.00 83.38 170 SER A CA 1
ATOM 1360 C C . SER A 1 170 ? -18.162 4.600 17.120 1.00 83.38 170 SER A C 1
ATOM 1362 O O . SER A 1 170 ? -17.943 5.808 16.990 1.00 83.38 170 SER A O 1
ATOM 1364 N N . LEU A 1 171 ? -18.034 3.738 16.107 1.00 86.75 171 LEU A N 1
ATOM 1365 C CA . LEU A 1 171 ? -17.730 4.177 14.740 1.00 86.75 171 LEU A CA 1
ATOM 1366 C C . LEU A 1 171 ? -18.935 4.819 14.051 1.00 86.75 171 LEU A C 1
ATOM 1368 O O . LEU A 1 171 ? -18.777 5.763 13.275 1.00 86.75 171 LEU A O 1
ATOM 1372 N N . TRP A 1 172 ? -20.130 4.284 14.301 1.00 87.31 172 TRP A N 1
ATOM 1373 C CA . TRP A 1 172 ? -21.330 4.595 13.534 1.00 87.31 172 TRP A CA 1
ATOM 1374 C C . TRP A 1 172 ? -22.357 5.334 14.381 1.00 87.31 172 TRP A C 1
ATOM 1376 O O . TRP A 1 172 ? -22.556 5.033 15.556 1.00 87.31 172 TRP A O 1
ATOM 1386 N N . ASN A 1 173 ? -23.057 6.276 13.753 1.00 89.38 173 ASN A N 1
ATOM 1387 C CA . ASN A 1 173 ? -24.262 6.844 14.336 1.00 89.38 173 ASN A CA 1
ATOM 1388 C C . ASN A 1 173 ? -25.436 5.885 14.076 1.00 89.38 173 ASN A C 1
ATOM 1390 O O . ASN A 1 173 ? -25.801 5.634 12.924 1.00 89.38 173 ASN A O 1
ATOM 1394 N N . TYR A 1 174 ? -26.014 5.364 15.155 1.00 90.81 174 TYR A N 1
ATOM 1395 C CA . TYR A 1 174 ? -27.209 4.518 15.139 1.00 90.81 174 TYR A CA 1
ATOM 1396 C C . TYR A 1 174 ? -28.384 5.165 15.892 1.00 90.81 174 TYR A C 1
ATOM 1398 O O . TYR A 1 174 ? -29.304 4.465 16.303 1.00 90.81 174 TYR A O 1
ATOM 1406 N N . ASP A 1 175 ? -28.394 6.496 16.038 1.00 92.00 175 ASP A N 1
ATOM 1407 C CA . ASP A 1 175 ? -29.444 7.242 16.760 1.00 92.00 175 ASP A CA 1
ATOM 1408 C C . ASP A 1 175 ? -30.827 7.102 16.101 1.00 92.00 175 ASP A C 1
ATOM 1410 O O . ASP A 1 175 ? -31.856 7.315 16.732 1.00 92.00 175 ASP A O 1
ATOM 1414 N N . TRP A 1 176 ? -30.857 6.727 14.821 1.00 93.38 176 TRP A N 1
ATOM 1415 C CA . TRP A 1 176 ? -32.074 6.499 14.041 1.00 93.38 176 TRP A CA 1
ATOM 1416 C C . TRP A 1 176 ? -32.655 5.081 14.197 1.00 93.38 176 TRP A C 1
ATOM 1418 O O . TRP A 1 176 ? -33.734 4.798 13.673 1.00 93.38 176 TRP A O 1
ATOM 1428 N N . VAL A 1 177 ? -31.951 4.165 14.872 1.00 93.31 177 VAL A N 1
ATOM 1429 C CA . VAL A 1 177 ? -32.389 2.773 15.038 1.00 93.31 177 VAL A CA 1
ATOM 1430 C C . VAL A 1 177 ? -33.323 2.670 16.243 1.00 93.31 177 VAL A C 1
ATOM 1432 O O . VAL A 1 177 ? -32.893 2.777 17.384 1.00 93.31 177 VAL A O 1
ATOM 1435 N N . ASN A 1 178 ? -34.606 2.399 15.995 1.00 93.62 178 ASN A N 1
ATOM 1436 C CA . ASN A 1 178 ? -35.623 2.320 17.056 1.00 93.62 178 ASN A CA 1
ATOM 1437 C C . ASN A 1 178 ? -35.734 0.935 17.724 1.00 93.62 178 ASN A C 1
ATOM 1439 O O . ASN A 1 178 ? -36.375 0.800 18.762 1.00 93.62 178 ASN A O 1
ATOM 1443 N N . SER A 1 179 ? -35.161 -0.113 17.121 1.00 96.06 179 SER A N 1
ATOM 1444 C CA . SER A 1 179 ? -35.220 -1.476 17.665 1.00 96.06 179 SER A CA 1
ATOM 1445 C C . SER A 1 179 ? -34.120 -1.697 18.700 1.00 96.06 179 SER A C 1
ATOM 1447 O O . SER A 1 179 ? -32.932 -1.649 18.371 1.00 96.06 179 SER A O 1
ATOM 1449 N N . GLN A 1 180 ? -34.517 -1.999 19.938 1.00 93.69 180 GLN A N 1
ATOM 1450 C CA . GLN A 1 180 ? -33.575 -2.275 21.022 1.00 93.69 180 GLN A CA 1
ATOM 1451 C C . GLN A 1 180 ? -32.744 -3.539 20.759 1.00 93.69 180 GLN A C 1
ATOM 1453 O O . GLN A 1 180 ? -31.547 -3.547 21.039 1.00 93.69 180 GLN A O 1
ATOM 1458 N N . ASP A 1 181 ? -33.342 -4.573 20.164 1.00 95.12 181 ASP A N 1
ATOM 1459 C CA . ASP A 1 181 ? -32.635 -5.809 19.814 1.00 95.12 181 ASP A CA 1
ATOM 1460 C C . ASP A 1 181 ? -31.539 -5.543 18.776 1.00 95.12 181 ASP A C 1
ATOM 1462 O O . ASP A 1 181 ? -30.405 -6.002 18.923 1.00 95.12 181 ASP A O 1
ATOM 1466 N N . MET A 1 182 ? -31.841 -4.726 17.761 1.00 93.50 182 MET A N 1
ATOM 1467 C CA . MET A 1 182 ? -30.861 -4.331 16.748 1.00 93.50 182 MET A CA 1
ATOM 1468 C C . MET A 1 182 ? -29.739 -3.478 17.348 1.00 93.50 182 MET A C 1
ATOM 1470 O O . MET A 1 182 ? -28.567 -3.720 17.062 1.00 93.50 182 MET A O 1
ATOM 1474 N N . LEU A 1 183 ? -30.073 -2.515 18.214 1.00 91.81 183 LEU A N 1
ATOM 1475 C CA . LEU A 1 183 ? -29.083 -1.705 18.930 1.00 91.81 183 LEU A CA 1
ATOM 1476 C C . LEU A 1 183 ? -28.157 -2.563 19.797 1.00 91.81 183 LEU A C 1
ATOM 1478 O O . LEU A 1 183 ? -26.954 -2.306 19.839 1.00 91.81 183 LEU A O 1
ATOM 1482 N N . ASN A 1 184 ? -28.695 -3.585 20.466 1.00 91.62 184 ASN A N 1
ATOM 1483 C CA . ASN A 1 184 ? -27.901 -4.512 21.266 1.00 91.62 184 ASN A CA 1
ATOM 1484 C C . ASN A 1 184 ? -26.909 -5.290 20.388 1.00 91.62 184 ASN A C 1
ATOM 1486 O O . ASN A 1 184 ? -25.741 -5.402 20.751 1.00 91.62 184 ASN A O 1
ATOM 1490 N N . ILE A 1 185 ? -27.331 -5.769 19.212 1.00 92.56 185 ILE A N 1
ATOM 1491 C CA . ILE A 1 185 ? -26.433 -6.444 18.259 1.00 92.56 185 ILE A CA 1
ATOM 1492 C C . ILE A 1 185 ? -25.332 -5.490 17.782 1.00 92.56 185 ILE A C 1
ATOM 1494 O O . ILE A 1 185 ? -24.156 -5.846 17.837 1.00 92.56 185 ILE A O 1
ATOM 1498 N N . LEU A 1 186 ? -25.687 -4.274 17.356 1.00 88.75 186 LEU A N 1
ATOM 1499 C CA . LEU A 1 186 ? -24.725 -3.292 16.837 1.00 88.75 186 LEU A CA 1
ATOM 1500 C C . LEU A 1 186 ? -23.677 -2.883 17.880 1.00 88.75 186 LEU A C 1
ATOM 1502 O O . LEU A 1 186 ? -22.513 -2.720 17.530 1.00 88.75 186 LEU A O 1
ATOM 1506 N N . LYS A 1 187 ? -24.072 -2.740 19.151 1.00 85.50 187 LYS A N 1
ATOM 1507 C CA . LYS A 1 187 ? -23.162 -2.371 20.248 1.00 85.50 187 LYS A CA 1
ATOM 1508 C C . LYS A 1 187 ? -22.255 -3.517 20.691 1.00 85.50 187 LYS A C 1
ATOM 1510 O O . LYS A 1 187 ? -21.129 -3.265 21.099 1.00 85.50 187 LYS A O 1
ATOM 1515 N N . ASN A 1 188 ? -22.748 -4.755 20.632 1.00 88.00 188 ASN A N 1
ATOM 1516 C CA . ASN A 1 188 ? -22.026 -5.924 21.140 1.00 88.00 188 ASN A CA 1
ATOM 1517 C C . ASN A 1 188 ? -21.207 -6.652 20.064 1.00 88.00 188 ASN A C 1
ATOM 1519 O O . ASN 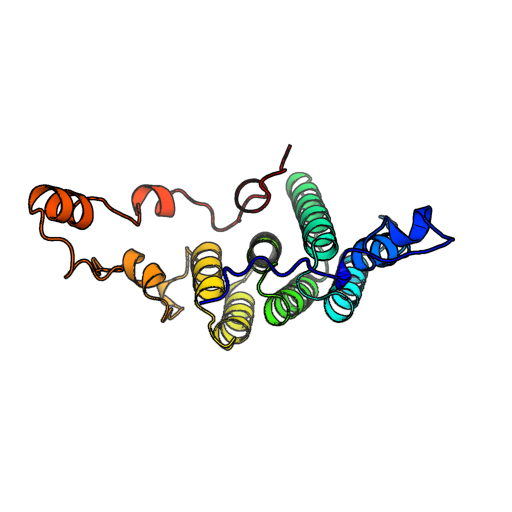A 1 188 ? -20.380 -7.501 20.392 1.00 88.00 188 ASN A O 1
ATOM 1523 N N . THR A 1 189 ? -21.428 -6.351 18.782 1.00 89.56 189 THR A N 1
ATOM 1524 C CA . THR A 1 189 ? -20.635 -6.923 17.689 1.00 89.56 189 THR A CA 1
ATOM 1525 C C . THR A 1 189 ? -19.304 -6.191 17.592 1.00 89.56 18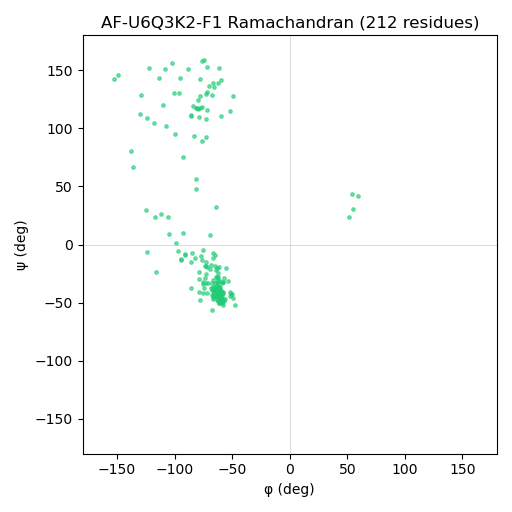9 THR A C 1
ATOM 1527 O O . THR A 1 189 ? -19.254 -5.035 17.172 1.00 89.56 189 THR A O 1
ATOM 1530 N N . SER A 1 190 ? -18.213 -6.871 17.955 1.00 87.69 190 SER A N 1
ATOM 1531 C CA . SER A 1 190 ? -16.881 -6.285 17.813 1.00 87.69 190 SER A CA 1
ATOM 1532 C C . SER A 1 190 ? -16.522 -6.107 16.339 1.00 87.69 190 SER A C 1
ATOM 1534 O O . SER A 1 190 ? -16.607 -7.044 15.547 1.00 87.69 190 SER A O 1
ATOM 1536 N N . ILE A 1 191 ? -16.093 -4.899 15.989 1.00 88.00 191 ILE A N 1
ATOM 1537 C CA . ILE A 1 191 ? -15.653 -4.533 14.636 1.00 88.00 191 ILE A CA 1
ATOM 1538 C C . ILE A 1 191 ? -14.173 -4.872 14.459 1.00 88.00 191 ILE A C 1
ATOM 1540 O O . ILE A 1 191 ? -13.744 -5.310 13.395 1.00 88.00 191 ILE A O 1
ATOM 1544 N N . PHE A 1 192 ? -13.396 -4.662 15.520 1.00 89.44 192 PHE A N 1
ATOM 1545 C CA . PHE A 1 192 ? -11.966 -4.902 15.558 1.00 89.44 192 PHE A CA 1
ATOM 1546 C C . PHE A 1 192 ? -11.682 -6.097 16.462 1.00 89.44 192 PHE A C 1
ATOM 1548 O O . PHE A 1 192 ? -12.031 -6.113 17.645 1.00 89.44 192 PHE A O 1
ATOM 1555 N N . LEU A 1 193 ? -11.077 -7.132 15.893 1.00 91.12 193 LEU A N 1
ATOM 1556 C CA . LEU A 1 193 ? -10.741 -8.352 16.613 1.00 91.12 193 LEU A CA 1
ATOM 1557 C C . LEU A 1 193 ? -9.264 -8.297 17.003 1.00 91.12 193 LEU A C 1
ATOM 1559 O O . LEU A 1 193 ? -8.410 -8.678 16.207 1.00 91.12 193 LEU A O 1
ATOM 1563 N N . GLN A 1 194 ? -8.970 -7.848 18.230 1.00 89.88 194 GLN A N 1
ATOM 1564 C CA . GLN A 1 194 ? -7.592 -7.715 18.732 1.00 89.88 194 GLN A CA 1
ATOM 1565 C C . GLN A 1 194 ? -6.793 -9.012 18.556 1.00 89.88 194 GLN A C 1
ATOM 1567 O O . GLN A 1 194 ? -5.682 -8.985 18.048 1.00 89.88 194 GLN A O 1
ATOM 1572 N N . ALA A 1 195 ? -7.395 -10.161 18.877 1.00 92.12 195 ALA A N 1
ATOM 1573 C CA . ALA A 1 195 ? -6.736 -11.458 18.746 1.00 92.12 195 ALA A CA 1
ATOM 1574 C C . ALA A 1 195 ? -6.358 -11.811 17.295 1.00 92.12 195 ALA A C 1
ATOM 1576 O O . ALA A 1 195 ? -5.348 -12.474 17.082 1.00 92.12 195 ALA A O 1
ATOM 1577 N N . GLU A 1 196 ? -7.149 -11.389 16.301 1.00 92.81 196 GLU A N 1
ATOM 1578 C CA . GLU A 1 196 ? -6.789 -11.579 14.890 1.00 92.81 196 GLU A CA 1
ATOM 1579 C C . GLU A 1 196 ? -5.706 -10.588 14.476 1.00 92.81 196 GLU A C 1
ATOM 1581 O O . GLU A 1 196 ? -4.746 -10.984 13.826 1.00 92.81 196 GLU A O 1
ATOM 1586 N N . PHE A 1 197 ? -5.811 -9.327 14.910 1.00 92.00 197 PHE A N 1
ATOM 1587 C CA . PHE A 1 197 ? -4.787 -8.319 14.651 1.00 92.00 197 PHE A CA 1
ATOM 1588 C C . PHE A 1 197 ? -3.427 -8.750 15.206 1.00 92.00 197 PHE A C 1
ATOM 1590 O O . PHE A 1 197 ? -2.446 -8.742 14.468 1.00 92.00 197 PHE A O 1
ATOM 1597 N N . ASP A 1 198 ? -3.372 -9.209 16.457 1.00 91.25 198 ASP A N 1
ATOM 1598 C CA . ASP A 1 198 ? -2.154 -9.648 17.146 1.00 91.25 198 ASP A CA 1
ATOM 1599 C C . ASP A 1 198 ? -1.439 -10.796 16.420 1.00 91.25 198 ASP A C 1
ATOM 1601 O O . ASP A 1 198 ? -0.207 -10.826 16.409 1.00 91.25 198 ASP A O 1
ATOM 1605 N N . ARG A 1 199 ? -2.190 -11.691 15.762 1.00 93.44 199 ARG A N 1
ATOM 1606 C CA . ARG A 1 199 ? -1.654 -12.813 14.968 1.00 93.44 199 ARG A CA 1
ATOM 1607 C C . ARG A 1 199 ? -1.041 -12.391 13.634 1.00 93.44 199 ARG A C 1
ATOM 1609 O O . ARG A 1 199 ? -0.308 -13.185 13.047 1.00 93.44 199 ARG A O 1
ATOM 1616 N N . LEU A 1 200 ? -1.350 -11.196 13.132 1.00 93.38 200 LEU A N 1
ATOM 1617 C CA . LEU A 1 200 ? -0.799 -10.712 11.868 1.00 93.38 200 LEU A CA 1
ATOM 1618 C C . LEU A 1 200 ? 0.693 -10.396 12.013 1.00 93.38 200 LEU A C 1
ATOM 1620 O O . LEU A 1 200 ? 1.108 -9.741 12.973 1.00 93.38 200 LEU A O 1
ATOM 1624 N N . ASP A 1 201 ? 1.476 -10.811 11.019 1.00 93.06 201 ASP A N 1
ATOM 1625 C CA . ASP A 1 201 ? 2.873 -10.406 10.837 1.00 93.06 201 ASP A CA 1
ATOM 1626 C C . ASP A 1 201 ? 2.941 -8.934 10.381 1.00 93.06 201 ASP A C 1
ATOM 1628 O O . ASP A 1 201 ? 2.028 -8.436 9.715 1.00 93.06 201 ASP A O 1
ATOM 1632 N N . ASN A 1 202 ? 4.033 -8.238 10.690 1.00 89.69 202 ASN A N 1
ATOM 1633 C CA . ASN A 1 202 ? 4.362 -6.923 10.131 1.00 89.69 202 ASN A CA 1
ATOM 1634 C C . ASN A 1 202 ? 4.453 -6.945 8.607 1.00 89.69 202 ASN A C 1
ATOM 1636 O O . ASN A 1 202 ? 4.163 -5.948 7.943 1.00 89.69 202 ASN A O 1
ATOM 1640 N N . ILE A 1 203 ? 4.882 -8.073 8.043 1.00 95.50 203 ILE A N 1
ATOM 1641 C CA . ILE A 1 203 ? 4.941 -8.255 6.601 1.00 95.50 203 ILE A CA 1
ATOM 1642 C C . ILE A 1 203 ? 3.525 -8.511 6.090 1.00 95.50 203 ILE A C 1
ATOM 1644 O O . ILE A 1 203 ? 2.896 -9.506 6.439 1.00 95.50 203 ILE A O 1
ATOM 1648 N N . ILE A 1 204 ? 3.032 -7.626 5.225 1.00 96.44 204 ILE A N 1
ATOM 1649 C CA . ILE A 1 204 ? 1.730 -7.795 4.580 1.00 96.44 204 ILE A CA 1
ATOM 1650 C C . ILE A 1 204 ? 1.891 -8.792 3.415 1.00 96.44 204 ILE A C 1
ATOM 1652 O O . ILE A 1 204 ? 2.639 -8.507 2.461 1.00 96.44 204 ILE A O 1
ATOM 1656 N N . PRO A 1 205 ? 1.223 -9.957 3.473 1.00 95.12 205 PRO A N 1
ATOM 1657 C CA . PRO A 1 205 ? 1.289 -10.963 2.425 1.00 95.12 205 PRO A CA 1
ATOM 1658 C C . PRO A 1 205 ? 0.481 -10.542 1.192 1.00 95.12 205 PRO A C 1
ATOM 1660 O O . PRO A 1 205 ? -0.427 -9.711 1.250 1.00 95.12 205 PRO A O 1
ATOM 1663 N N . ASN A 1 206 ? 0.817 -11.133 0.048 1.00 93.50 206 ASN A N 1
ATOM 1664 C CA . ASN A 1 206 ? 0.204 -10.811 -1.239 1.00 93.50 206 ASN A CA 1
ATOM 1665 C C . ASN A 1 206 ? -1.312 -11.064 -1.271 1.00 93.50 206 ASN A C 1
ATOM 1667 O O . ASN A 1 206 ? -2.058 -10.242 -1.804 1.00 93.50 206 ASN A O 1
ATOM 1671 N N . ASN A 1 207 ? -1.770 -12.138 -0.632 1.00 92.50 207 ASN A N 1
ATOM 1672 C CA . ASN A 1 207 ? -3.180 -12.520 -0.554 1.00 92.50 207 ASN A CA 1
ATOM 1673 C C . ASN A 1 207 ? -4.052 -11.571 0.294 1.00 92.50 207 ASN A C 1
ATOM 1675 O O . ASN A 1 207 ? -5.271 -11.580 0.141 1.00 92.50 207 ASN A O 1
ATOM 1679 N N . GLU A 1 208 ? -3.462 -10.737 1.159 1.00 93.38 208 GLU A N 1
ATOM 1680 C CA . GLU A 1 208 ? -4.203 -9.738 1.946 1.00 93.38 208 GLU A CA 1
ATOM 1681 C C . GLU A 1 208 ? -4.659 -8.557 1.072 1.00 93.38 208 GLU A C 1
ATOM 1683 O O . GLU A 1 208 ? -5.684 -7.932 1.343 1.00 93.38 208 GLU A O 1
ATOM 1688 N N . ILE A 1 209 ? -3.914 -8.258 -0.001 1.00 92.31 209 ILE A N 1
ATOM 1689 C CA . ILE A 1 209 ? -4.124 -7.073 -0.850 1.00 92.31 209 ILE A CA 1
ATOM 1690 C C . ILE A 1 209 ? -4.515 -7.396 -2.294 1.00 92.31 209 ILE A C 1
ATOM 1692 O O . ILE A 1 209 ? -5.122 -6.553 -2.961 1.00 92.31 209 ILE A O 1
ATOM 1696 N N . ASP A 1 210 ? -4.183 -8.587 -2.797 1.00 87.00 210 ASP A N 1
ATOM 1697 C CA . ASP A 1 210 ? -4.504 -9.027 -4.154 1.00 87.00 210 ASP A CA 1
ATOM 1698 C C . ASP A 1 210 ? -5.613 -10.095 -4.128 1.00 87.00 210 ASP A C 1
ATOM 1700 O O . ASP A 1 210 ? -5.335 -11.266 -3.879 1.00 87.00 210 ASP A O 1
ATOM 1704 N N . PRO A 1 211 ? -6.876 -9.744 -4.442 1.00 75.50 211 PRO A N 1
ATOM 1705 C CA . PRO A 1 211 ? -7.970 -10.718 -4.488 1.00 75.50 211 PRO A CA 1
ATOM 1706 C C . PRO A 1 211 ? -7.821 -11.746 -5.623 1.00 75.50 211 PRO A C 1
ATOM 1708 O O . PRO A 1 211 ? -8.617 -12.677 -5.711 1.00 75.50 211 PRO A O 1
ATOM 1711 N N . PHE A 1 212 ? -6.834 -11.566 -6.508 1.00 76.19 212 PHE A N 1
ATOM 1712 C CA . PHE A 1 212 ? -6.491 -12.485 -7.594 1.00 76.19 212 PHE A CA 1
ATOM 1713 C C . PHE A 1 212 ? -5.126 -13.153 -7.367 1.00 76.19 212 PHE A C 1
ATOM 1715 O O . PHE A 1 212 ? -4.437 -13.511 -8.329 1.00 76.19 212 PHE A O 1
ATOM 1722 N N . ASP A 1 213 ? -4.704 -13.279 -6.107 1.00 71.50 213 ASP A N 1
ATOM 1723 C CA . ASP A 1 213 ? -3.540 -14.075 -5.738 1.00 71.50 213 ASP A CA 1
ATOM 1724 C C . ASP A 1 213 ? -3.873 -15.571 -5.852 1.00 71.50 213 ASP A C 1
ATOM 1726 O O . ASP A 1 213 ? -4.445 -16.169 -4.942 1.00 71.50 213 ASP A O 1
ATOM 1730 N N . TYR A 1 214 ? -3.584 -16.139 -7.026 1.00 57.50 214 TYR A N 1
ATOM 1731 C CA . TYR A 1 214 ? -3.667 -17.571 -7.334 1.00 57.50 214 TYR A CA 1
ATOM 1732 C C . TYR A 1 214 ? -2.272 -18.179 -7.473 1.00 57.50 214 TYR A C 1
ATOM 1734 O O . TYR A 1 214 ? -1.379 -17.482 -8.024 1.00 57.50 214 TYR A O 1
#

Mean predicted aligned error: 6.25 Å

Radius of gyration: 20.85 Å; Cα contacts (8 Å, |Δi|>4): 179; chains: 1; bounding box: 55×32×61 Å

Nearest PDB structures (foldseek):
  7r08-assembly2_B  TM=8.119E-01  e=1.711E-06  Escherichia phage P2
  7r08-assembly1_C  TM=8.093E-01  e=2.982E-06  Escherichia phage P2
  7r08-assembly2_E  TM=8.132E-01  e=3.426E-06  Escherichia phage P2
  7r08-assembly2_F  TM=7.945E-01  e=4.738E-06  Escherichia phage P2
  7r08-assembly1_A  TM=8.250E-01  e=1.579E-05  Escherichia phage P2

Organism: NCBI:txid641147